Protein AF-A0AAV5BES9-F1 (afdb_monomer_lite)

Secondary structure (DSSP, 8-state):
---------------HHHHHHHHHHHHTT---HHHHHHHHHTT-HHHHHHHHHHHHHHHHHHHHHHHHHHHHHHHHHHHHHHHHHHHHHHHHHHHHHHHHHHHHHHHHHHHHHHHHHHHHHHHHHHHHHHHHHHHHHHHHHHHHHHHHHHHHTT-HHHHHHHHHHIIIIITTT---HHHHHHHHHHHHHHHHHHHHHHHHHHHHHHHHHHHHHHHHHHHHHHHHHHHHHHHHHHHHH--S------------GGGGGGS-GGG------HHHHHHHHHHHHHT-HHHHHHHHHT-HHHHHHHHHHTSGGG-SS-TTS--HHHHHHHHHT--

Structure (mmCIF, N/CA/C/O backbone):
data_AF-A0AAV5BES9-F1
#
_entry.id   AF-A0AAV5BES9-F1
#
loop_
_atom_site.group_PDB
_atom_site.id
_atom_site.type_symbol
_atom_site.label_atom_id
_atom_site.label_alt_id
_atom_site.label_comp_id
_atom_site.label_asym_id
_atom_site.label_entity_id
_atom_site.label_seq_id
_atom_site.pdbx_PDB_ins_code
_atom_site.Cartn_x
_atom_site.Cartn_y
_atom_site.Cartn_z
_atom_site.occupancy
_atom_site.B_iso_or_equiv
_atom_site.auth_seq_id
_atom_site.auth_comp_id
_atom_site.auth_asym_id
_atom_site.auth_atom_id
_atom_site.pdbx_PDB_model_num
ATOM 1 N N . MET A 1 1 ? -78.132 -19.253 97.454 1.00 38.19 1 MET A N 1
ATOM 2 C CA . MET A 1 1 ? -77.473 -20.048 98.509 1.00 38.19 1 MET A CA 1
ATOM 3 C C . MET A 1 1 ? -76.341 -19.224 99.082 1.00 38.19 1 MET A C 1
ATOM 5 O O . MET A 1 1 ? -75.451 -18.802 98.359 1.00 38.19 1 MET A O 1
ATOM 9 N N . THR A 1 2 ? -76.482 -18.907 100.359 1.00 35.84 2 THR A N 1
ATOM 10 C CA . THR A 1 2 ? -75.552 -18.180 101.219 1.00 35.84 2 THR A CA 1
ATOM 11 C C . THR A 1 2 ? -74.273 -18.981 101.454 1.00 35.84 2 THR A C 1
ATOM 13 O O . THR A 1 2 ? -74.357 -20.152 101.812 1.00 35.84 2 THR A O 1
ATOM 16 N N . ALA A 1 3 ? -73.110 -18.339 101.352 1.00 35.22 3 ALA A N 1
ATOM 17 C CA . ALA A 1 3 ? -71.888 -18.811 101.996 1.00 35.22 3 ALA A CA 1
ATOM 18 C C . ALA A 1 3 ? -71.147 -17.609 102.589 1.00 35.22 3 ALA A C 1
ATOM 20 O O . ALA A 1 3 ? -70.748 -16.675 101.896 1.00 35.22 3 ALA A O 1
ATOM 21 N N . GLN A 1 4 ? -71.063 -17.628 103.912 1.00 33.62 4 GLN A N 1
ATOM 22 C CA . GLN A 1 4 ? -70.515 -16.602 104.779 1.00 33.62 4 GLN A CA 1
ATOM 23 C C . GLN A 1 4 ? -69.013 -16.839 105.023 1.00 33.62 4 GLN A C 1
ATOM 25 O O . GLN A 1 4 ? -68.573 -17.970 105.202 1.00 33.62 4 GLN A O 1
ATOM 30 N N . THR A 1 5 ? -68.292 -15.721 105.168 1.00 31.36 5 THR A N 1
ATOM 31 C CA . THR A 1 5 ? -67.117 -15.487 106.038 1.00 31.36 5 THR A CA 1
ATOM 32 C C . THR A 1 5 ? -65.810 -16.254 105.813 1.00 31.36 5 THR A C 1
ATOM 34 O O . THR A 1 5 ? -65.692 -17.421 106.159 1.00 31.36 5 THR A O 1
ATOM 37 N N . LYS A 1 6 ? -64.738 -15.485 105.547 1.00 30.25 6 LYS A N 1
ATOM 38 C CA . LYS A 1 6 ? -63.691 -15.231 106.562 1.00 30.25 6 LYS A CA 1
ATOM 39 C C . LYS A 1 6 ? -62.924 -13.934 106.252 1.00 30.25 6 LYS A C 1
ATOM 41 O O . LYS A 1 6 ? -61.988 -13.930 105.460 1.00 30.25 6 LYS A O 1
ATOM 46 N N . LYS A 1 7 ? -63.306 -12.824 106.902 1.00 37.28 7 LYS A N 1
ATOM 47 C CA . LYS A 1 7 ? -62.453 -11.628 107.024 1.00 37.28 7 LYS A CA 1
ATOM 48 C C . LYS A 1 7 ? -61.219 -12.037 107.828 1.00 37.28 7 LYS A C 1
ATOM 50 O O . LYS A 1 7 ? -61.310 -12.250 109.034 1.00 37.28 7 LYS A O 1
ATOM 55 N N . ARG A 1 8 ? -60.080 -12.177 107.152 1.00 30.31 8 ARG A N 1
ATOM 56 C CA . ARG A 1 8 ? -58.766 -12.257 107.787 1.00 30.31 8 ARG A CA 1
ATOM 57 C C . ARG A 1 8 ? -58.190 -10.847 107.729 1.00 30.31 8 ARG A C 1
ATOM 59 O O . ARG A 1 8 ? -57.788 -10.386 106.670 1.00 30.31 8 ARG A O 1
ATOM 66 N N . GLY A 1 9 ? -58.243 -10.140 108.856 1.00 36.72 9 GLY A N 1
ATOM 67 C CA . GLY A 1 9 ? -57.408 -8.963 109.048 1.00 36.72 9 GLY A CA 1
ATOM 68 C C . GLY A 1 9 ? -55.958 -9.421 108.974 1.00 36.72 9 GLY A C 1
ATOM 69 O O . GLY A 1 9 ? -55.560 -10.350 109.680 1.00 36.72 9 GLY A O 1
ATOM 70 N N . THR A 1 10 ? -55.187 -8.860 108.053 1.00 27.17 10 THR A N 1
ATOM 71 C CA . THR A 1 10 ? -53.750 -9.105 107.978 1.00 27.17 10 THR A CA 1
ATOM 72 C C . THR A 1 10 ? -53.099 -7.830 107.473 1.00 27.17 10 THR A C 1
ATOM 74 O O . THR A 1 10 ? -53.073 -7.571 106.281 1.00 27.17 10 THR A O 1
ATOM 77 N N . VAL A 1 11 ? -52.683 -7.031 108.457 1.00 31.62 11 VAL A N 1
ATOM 78 C CA . VAL A 1 11 ? -51.515 -6.147 108.460 1.00 31.62 11 VAL A CA 1
ATOM 79 C C . VAL A 1 11 ? -51.346 -5.292 107.200 1.00 31.62 11 VAL A C 1
ATOM 81 O O . VAL A 1 11 ? -50.806 -5.743 106.193 1.00 31.62 11 VAL A O 1
ATOM 84 N N . GLU A 1 12 ? -51.729 -4.018 107.313 1.00 30.83 12 GLU A N 1
ATOM 85 C CA . GLU A 1 12 ? -51.093 -2.931 106.564 1.00 30.83 12 GLU A CA 1
ATOM 86 C C . GLU A 1 12 ? -49.576 -3.011 106.789 1.00 30.83 12 GLU A C 1
ATOM 88 O O . GLU A 1 12 ? -49.034 -2.481 107.756 1.00 30.83 12 GLU A O 1
ATOM 93 N N . ASN A 1 13 ? -48.877 -3.725 105.911 1.00 34.31 13 ASN A N 1
ATOM 94 C CA . ASN A 1 13 ? -47.443 -3.576 105.760 1.00 34.31 13 ASN A CA 1
ATOM 95 C C . ASN A 1 13 ? -47.235 -2.397 104.813 1.00 34.31 13 ASN A C 1
ATOM 97 O O . ASN A 1 13 ? -47.573 -2.477 103.632 1.00 34.31 13 ASN A O 1
ATOM 101 N N . GLY A 1 14 ? -46.696 -1.299 105.346 1.00 39.22 14 GLY A N 1
ATOM 102 C CA . GLY A 1 14 ? -46.268 -0.112 104.604 1.00 39.22 14 GLY A CA 1
ATOM 103 C C . GLY A 1 14 ? -45.096 -0.401 103.658 1.00 39.22 14 GLY A C 1
ATOM 104 O O . GLY A 1 14 ? -43.995 0.096 103.864 1.00 39.22 14 GLY A O 1
ATOM 105 N N . ASP A 1 15 ? -45.331 -1.233 102.642 1.00 47.19 15 ASP A N 1
ATOM 106 C CA . ASP A 1 15 ? -44.366 -1.655 101.615 1.00 47.19 15 ASP A CA 1
ATOM 107 C C . ASP A 1 15 ? -44.605 -0.948 100.264 1.00 47.19 15 ASP A C 1
ATOM 109 O O . ASP A 1 15 ? -43.779 -0.991 99.358 1.00 47.19 15 ASP A O 1
ATOM 113 N N . GLY A 1 16 ? -45.714 -0.207 100.135 1.00 52.12 16 GLY A N 1
ATOM 114 C CA . GLY A 1 16 ? -46.038 0.555 98.922 1.00 52.12 16 GLY A CA 1
ATOM 115 C C . GLY A 1 16 ? -45.108 1.747 98.652 1.00 52.12 16 GLY A C 1
ATOM 116 O O . GLY A 1 16 ? -44.999 2.187 97.512 1.00 52.12 16 GLY A O 1
ATOM 117 N N . GLY A 1 17 ? -44.407 2.262 99.668 1.00 60.78 17 GLY A N 1
ATOM 118 C CA . GLY A 1 17 ? -43.588 3.475 99.541 1.00 60.78 17 GLY A CA 1
ATOM 119 C C . GLY A 1 17 ? -42.297 3.286 98.735 1.00 60.78 17 GLY A C 1
ATOM 120 O O . GLY A 1 17 ? -41.953 4.139 97.919 1.00 60.78 17 GLY A O 1
ATOM 121 N N . ILE A 1 18 ? -41.600 2.157 98.918 1.00 64.69 18 ILE A N 1
ATOM 122 C CA . ILE A 1 18 ? -40.317 1.893 98.239 1.00 64.69 18 ILE A CA 1
ATOM 123 C C . ILE A 1 18 ? -40.551 1.622 96.750 1.00 64.69 18 ILE A C 1
ATOM 125 O O . ILE A 1 18 ? -39.811 2.134 95.914 1.00 64.69 18 ILE A O 1
ATOM 129 N N . GLY A 1 19 ? -41.605 0.876 96.404 1.00 67.12 19 GLY A N 1
ATOM 130 C CA . GLY A 1 19 ? -41.906 0.564 95.007 1.00 67.12 19 GLY A CA 1
ATOM 131 C C . GLY A 1 19 ? -42.403 1.755 94.190 1.00 67.12 19 GLY A C 1
ATOM 132 O O . GLY A 1 19 ? -42.043 1.880 93.021 1.00 67.12 19 GLY A O 1
ATOM 133 N N . VAL A 1 20 ? -43.171 2.664 94.803 1.00 72.81 20 VAL A N 1
ATOM 134 C CA . VAL A 1 20 ? -43.629 3.902 94.147 1.00 72.81 20 VAL A CA 1
ATOM 135 C C . VAL A 1 20 ? -42.469 4.879 93.940 1.00 72.81 20 VAL A C 1
ATOM 137 O O . VAL A 1 20 ? -42.336 5.422 92.846 1.00 72.81 20 VAL A O 1
ATOM 140 N N . SER A 1 21 ? -41.597 5.040 94.942 1.00 74.25 21 SER A N 1
ATOM 141 C CA . SER A 1 21 ? -40.387 5.867 94.833 1.00 74.25 21 SER A CA 1
ATOM 142 C C . SER A 1 21 ? -39.414 5.312 93.784 1.00 74.25 21 SER A C 1
ATOM 144 O O . SER A 1 21 ? -38.957 6.024 92.900 1.00 74.25 21 SER A O 1
ATOM 146 N N . LEU A 1 22 ? -39.166 4.000 93.777 1.00 79.38 22 LEU A N 1
ATOM 147 C CA . LEU A 1 22 ? -38.309 3.381 92.766 1.00 79.38 22 LEU A CA 1
ATOM 148 C C . LEU A 1 22 ? -38.875 3.540 91.343 1.00 79.38 22 LEU A C 1
ATOM 150 O O . LEU A 1 22 ? -38.128 3.828 90.413 1.00 79.38 22 LEU A O 1
ATOM 154 N N . ALA A 1 23 ? -40.189 3.377 91.163 1.00 77.44 23 ALA A N 1
ATOM 155 C CA . ALA A 1 23 ? -40.825 3.539 89.859 1.00 77.44 23 ALA A CA 1
ATOM 156 C C . ALA A 1 23 ? -40.737 4.982 89.329 1.00 77.44 23 ALA A C 1
ATOM 158 O O . ALA A 1 23 ? -40.584 5.154 88.121 1.00 77.44 23 ALA A O 1
ATOM 159 N N . SER A 1 24 ? -40.799 6.004 90.195 1.00 80.81 24 SER A N 1
ATOM 160 C CA . SER A 1 24 ? -40.633 7.403 89.775 1.00 80.81 24 SER A CA 1
ATOM 161 C C . SER A 1 24 ? -39.186 7.733 89.408 1.00 80.81 24 SER A C 1
ATOM 163 O O . SER A 1 24 ? -38.961 8.358 88.378 1.00 80.81 24 SER A O 1
ATOM 165 N N . PHE A 1 25 ? -38.206 7.248 90.179 1.00 81.38 25 PHE A N 1
ATOM 166 C CA . PHE A 1 25 ? -36.784 7.434 89.859 1.00 81.38 25 PHE A CA 1
ATOM 167 C C . PHE A 1 25 ? -36.418 6.762 88.528 1.00 81.38 25 PHE A C 1
ATOM 169 O O . PHE A 1 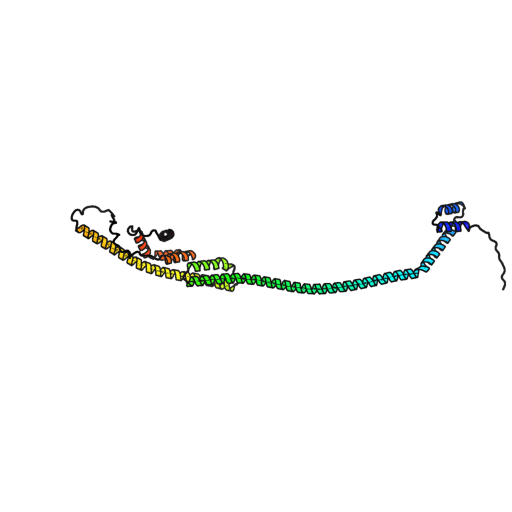25 ? -35.756 7.365 87.687 1.00 81.38 25 PHE A O 1
ATOM 176 N N . VAL A 1 26 ? -36.918 5.543 88.287 1.00 80.94 26 VAL A N 1
ATOM 177 C CA . VAL A 1 26 ? -36.710 4.835 87.013 1.00 80.94 26 VAL A CA 1
ATOM 178 C C . VAL A 1 26 ? -37.423 5.537 85.851 1.00 80.94 26 VAL A C 1
ATOM 180 O O . VAL A 1 26 ? -36.872 5.603 84.757 1.00 80.94 26 VAL A O 1
ATOM 183 N N . ALA A 1 27 ? -38.624 6.087 86.059 1.00 79.75 27 ALA A N 1
ATOM 184 C CA . ALA A 1 27 ? -39.337 6.832 85.017 1.00 79.75 27 ALA A CA 1
ATOM 185 C C . ALA A 1 27 ? -38.636 8.150 84.636 1.00 79.75 27 ALA A C 1
ATOM 187 O O . ALA A 1 27 ? -38.685 8.546 83.473 1.00 79.75 27 ALA A O 1
ATOM 188 N N . ASN A 1 28 ? -37.957 8.791 85.590 1.00 83.44 28 ASN A N 1
ATOM 189 C CA . ASN A 1 28 ? -37.257 10.061 85.399 1.00 83.44 28 ASN A CA 1
ATOM 190 C C . ASN A 1 28 ? -35.770 9.908 85.009 1.00 83.44 28 ASN A C 1
ATOM 192 O O . ASN A 1 28 ? -35.085 10.917 84.858 1.00 83.44 28 ASN A O 1
ATOM 196 N N . ASN A 1 29 ? -35.263 8.677 84.830 1.00 80.38 29 ASN A N 1
ATOM 197 C CA . ASN A 1 29 ? -33.831 8.374 84.639 1.00 80.38 29 ASN A CA 1
ATOM 198 C C . ASN A 1 29 ? -32.921 8.918 85.765 1.00 80.38 29 ASN A C 1
ATOM 200 O O . ASN A 1 29 ? -31.803 9.369 85.516 1.00 80.38 29 ASN A O 1
ATOM 204 N N . GLU A 1 30 ? -33.393 8.884 87.010 1.00 84.69 30 GLU A N 1
ATOM 205 C CA . GLU A 1 30 ? -32.642 9.317 88.194 1.00 84.69 30 GLU A CA 1
ATOM 206 C C . GLU A 1 30 ? -31.808 8.167 88.797 1.00 84.69 30 GLU A C 1
ATOM 208 O O . GLU A 1 30 ? -32.094 6.986 88.585 1.00 84.69 30 GLU A O 1
ATOM 213 N N . ASP A 1 31 ? -30.764 8.502 89.568 1.00 82.50 31 ASP A N 1
ATOM 214 C CA . ASP A 1 31 ? -29.890 7.502 90.196 1.00 82.50 31 ASP A CA 1
ATOM 215 C C . ASP A 1 31 ? -30.653 6.666 91.235 1.00 82.50 31 ASP A C 1
ATOM 217 O O . ASP A 1 31 ? -31.145 7.169 92.246 1.00 82.50 31 ASP A O 1
ATOM 221 N N . VAL A 1 32 ? -30.717 5.357 90.996 1.00 82.38 32 VAL A N 1
ATOM 222 C CA . VAL A 1 32 ? -31.369 4.378 91.876 1.00 82.38 32 VAL A CA 1
ATOM 223 C C . VAL A 1 32 ? -30.483 3.948 93.052 1.00 82.38 32 VAL A C 1
ATOM 225 O O . VAL A 1 32 ? -30.972 3.318 93.993 1.00 82.38 32 VAL A O 1
ATOM 228 N N . GLY A 1 33 ? -29.191 4.301 93.044 1.00 81.81 33 GLY A N 1
ATOM 229 C CA . GLY A 1 33 ? -28.205 3.948 94.070 1.00 81.81 33 GLY A CA 1
ATOM 230 C C . GLY A 1 33 ? -28.616 4.260 95.522 1.00 81.81 33 GLY A C 1
ATOM 231 O O . GLY A 1 33 ? -28.439 3.393 96.385 1.00 81.81 33 GLY A O 1
ATOM 232 N N . PRO A 1 34 ? -29.207 5.432 95.829 1.00 82.81 34 PRO A N 1
ATOM 233 C CA . PRO A 1 34 ? -29.689 5.766 97.172 1.00 82.81 34 PRO A CA 1
ATOM 234 C C . PRO A 1 34 ? -30.828 4.858 97.659 1.00 82.81 34 PRO A C 1
ATOM 236 O O . PRO A 1 34 ? -30.850 4.463 98.824 1.00 82.81 34 PRO A O 1
ATOM 239 N N . ILE A 1 35 ? -31.744 4.475 96.765 1.00 80.81 35 ILE A N 1
ATOM 240 C CA . ILE A 1 35 ? -32.889 3.602 97.077 1.00 80.81 35 ILE A CA 1
ATOM 241 C C . ILE A 1 35 ? -32.411 2.170 97.319 1.00 80.81 35 ILE A C 1
ATOM 243 O O . ILE A 1 35 ? -32.870 1.504 98.250 1.00 80.81 35 ILE A O 1
ATOM 247 N N . VAL A 1 36 ? -31.445 1.716 96.516 1.00 82.19 36 VAL A N 1
ATOM 248 C CA . VAL A 1 36 ? -30.793 0.416 96.691 1.00 82.19 36 VAL A CA 1
ATOM 249 C C . VAL A 1 36 ? -30.098 0.365 98.052 1.00 82.19 36 VAL A C 1
ATOM 251 O O . VAL A 1 36 ? -30.369 -0.541 98.838 1.00 82.19 36 VAL A O 1
ATOM 254 N N . ARG A 1 37 ? -29.272 1.367 98.382 1.00 83.00 37 ARG A N 1
ATOM 255 C CA . ARG A 1 37 ? -28.563 1.440 99.670 1.00 83.00 37 ARG A CA 1
ATOM 256 C C . ARG A 1 37 ? -29.532 1.431 100.859 1.00 83.00 37 ARG A C 1
ATOM 258 O O . ARG A 1 37 ? -29.373 0.609 101.757 1.00 83.00 37 ARG A O 1
ATOM 265 N N . HIS A 1 38 ? -30.590 2.241 100.804 1.00 81.06 38 HIS A N 1
ATOM 266 C CA . HIS A 1 38 ? -31.624 2.299 101.840 1.00 81.06 38 HIS A CA 1
ATOM 267 C C . HIS A 1 38 ? -32.363 0.959 102.031 1.00 81.06 38 HIS A C 1
ATOM 269 O O . HIS A 1 38 ? -32.673 0.570 103.158 1.00 81.06 38 HIS A O 1
ATOM 275 N N . ALA A 1 39 ? -32.638 0.215 100.955 1.00 80.62 39 ALA A N 1
ATOM 276 C CA . ALA A 1 39 ? -33.309 -1.084 101.039 1.00 80.62 39 ALA A CA 1
ATOM 277 C C . ALA A 1 39 ? -32.432 -2.184 101.670 1.00 80.62 39 ALA A C 1
ATOM 279 O O . ALA A 1 39 ? -32.952 -3.034 102.401 1.00 80.62 39 ALA A O 1
ATOM 280 N N . PHE A 1 40 ? -31.117 -2.151 101.421 1.00 80.88 40 PHE A N 1
ATOM 281 C CA . PHE A 1 40 ? -30.146 -3.047 102.060 1.00 80.88 40 PHE A CA 1
ATOM 282 C C . PHE A 1 40 ? -29.922 -2.691 103.537 1.00 80.88 40 PHE A C 1
ATOM 284 O O . PHE A 1 40 ? -29.927 -3.590 104.376 1.00 80.88 40 PHE A O 1
ATOM 291 N N . GLU A 1 41 ? -29.812 -1.401 103.876 1.00 82.50 41 GLU A N 1
ATOM 292 C CA . GLU A 1 41 ? -29.703 -0.920 105.266 1.00 82.50 41 GLU A CA 1
ATOM 293 C C . GLU A 1 41 ? -30.961 -1.235 106.093 1.00 82.50 41 GLU A C 1
ATOM 295 O O . GLU A 1 41 ? -30.871 -1.574 107.270 1.00 82.50 41 GLU A O 1
ATOM 300 N N . SER A 1 42 ? -32.138 -1.206 105.460 1.00 77.81 42 SER A N 1
ATOM 301 C CA . SER A 1 42 ? -33.426 -1.534 106.090 1.00 77.81 42 SER A CA 1
ATOM 302 C C . SER A 1 42 ? -33.704 -3.043 106.208 1.00 77.81 42 SER A C 1
ATOM 304 O O . SER A 1 42 ? -34.785 -3.428 106.658 1.00 77.81 42 SER A O 1
ATOM 306 N N . GLY A 1 43 ? -32.781 -3.910 105.770 1.00 73.81 43 GLY A N 1
ATOM 307 C CA . GLY A 1 43 ? -32.925 -5.369 105.845 1.00 73.81 43 GLY A CA 1
ATOM 308 C C . GLY A 1 43 ? -34.030 -5.962 104.959 1.00 73.81 43 GLY A C 1
ATOM 309 O O . GLY A 1 43 ? -34.477 -7.080 105.214 1.00 73.81 43 GLY A O 1
ATOM 310 N N . LYS A 1 44 ? -34.487 -5.241 103.921 1.00 76.50 44 LYS A N 1
ATOM 311 C CA . LYS A 1 44 ? -35.575 -5.666 103.013 1.00 76.50 44 LYS A CA 1
ATOM 312 C C . LYS A 1 44 ? -35.135 -5.745 101.534 1.00 76.50 44 LYS A C 1
ATOM 314 O O . LYS A 1 44 ? -35.791 -5.155 100.672 1.00 76.50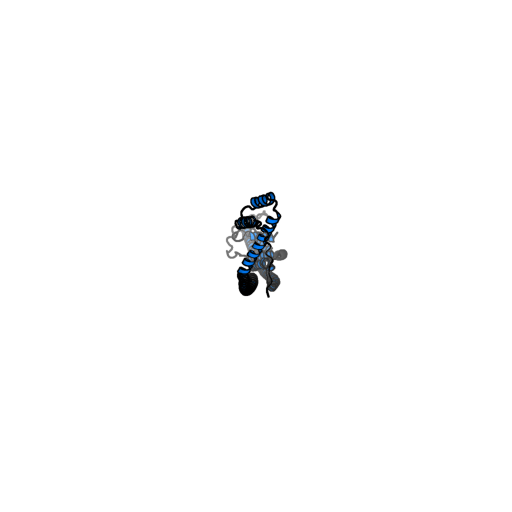 44 LYS A O 1
ATOM 319 N N . PRO A 1 45 ? -34.066 -6.490 101.190 1.00 78.06 45 PRO A N 1
ATOM 320 C CA . PRO A 1 45 ? -33.600 -6.604 99.804 1.00 78.06 45 PRO A CA 1
ATOM 321 C C . PRO A 1 45 ? -34.599 -7.346 98.898 1.00 78.06 45 PRO A C 1
ATOM 323 O O . PRO A 1 45 ? -34.737 -7.018 97.721 1.00 78.06 45 PRO A O 1
ATOM 326 N N . GLU A 1 46 ? -35.356 -8.298 99.447 1.00 81.00 46 GLU A N 1
ATOM 327 C CA . GLU A 1 46 ? -36.346 -9.072 98.686 1.00 81.00 46 GLU A CA 1
ATOM 328 C C . GLU A 1 46 ? -37.535 -8.221 98.212 1.00 81.00 46 GLU A C 1
ATOM 330 O O . GLU A 1 46 ? -38.050 -8.426 97.112 1.00 81.00 46 GLU A O 1
ATOM 335 N N . ALA A 1 47 ? -37.938 -7.216 98.998 1.00 80.62 47 ALA A N 1
ATOM 336 C CA . ALA A 1 47 ? -38.994 -6.277 98.613 1.00 80.62 47 ALA A CA 1
ATOM 337 C C . ALA A 1 47 ? -38.545 -5.378 97.447 1.00 80.62 47 ALA A C 1
ATOM 339 O O . ALA A 1 47 ? -39.295 -5.173 96.490 1.00 80.62 47 ALA A O 1
ATOM 340 N N . LEU A 1 48 ? -37.285 -4.922 97.469 1.00 82.25 48 LEU A N 1
ATOM 341 C CA . LEU A 1 48 ? -36.679 -4.170 96.368 1.00 82.25 48 LEU A CA 1
ATOM 342 C C . LEU A 1 48 ? -36.606 -5.009 95.084 1.00 82.25 48 LEU A C 1
ATOM 344 O O . LEU A 1 48 ? -37.017 -4.542 94.022 1.00 82.25 48 LEU A O 1
ATOM 348 N N . LEU A 1 49 ? -36.127 -6.254 95.174 1.00 84.38 49 LEU A N 1
ATOM 349 C CA . LEU A 1 49 ? -36.058 -7.169 94.029 1.00 84.38 49 LEU A CA 1
ATOM 350 C C . LEU A 1 49 ? -37.443 -7.467 93.449 1.00 84.38 49 LEU A C 1
ATOM 352 O O . LEU A 1 49 ? -37.609 -7.477 92.230 1.00 84.38 49 LEU A O 1
ATOM 356 N N . SER A 1 50 ? -38.445 -7.681 94.304 1.00 85.12 50 SER A N 1
ATOM 357 C CA . SER A 1 50 ? -39.838 -7.852 93.883 1.00 85.12 50 SER A CA 1
ATOM 358 C C . SER A 1 50 ? -40.353 -6.616 93.137 1.00 85.12 50 SER A C 1
ATOM 360 O O . SER A 1 50 ? -40.917 -6.735 92.048 1.00 85.12 50 SER A O 1
ATOM 362 N N . SER A 1 51 ? -40.076 -5.416 93.656 1.00 84.00 51 SER A N 1
ATOM 363 C CA . SER A 1 51 ? -40.470 -4.166 93.006 1.00 84.00 51 SER A CA 1
ATOM 364 C C . SER A 1 51 ? -39.759 -3.935 91.670 1.00 84.00 51 SER A C 1
ATOM 366 O O . SER A 1 51 ? -40.408 -3.532 90.708 1.00 84.00 51 SER A O 1
ATOM 368 N N . LEU A 1 52 ? -38.457 -4.225 91.567 1.00 86.38 52 LEU A N 1
ATOM 369 C CA . LEU A 1 52 ? -37.709 -4.148 90.306 1.00 86.38 52 LEU A CA 1
ATOM 370 C C . LEU A 1 52 ? -38.264 -5.125 89.266 1.00 86.38 52 LEU A C 1
ATOM 372 O O . LEU A 1 52 ? -38.500 -4.731 88.128 1.00 86.38 52 LEU A O 1
ATOM 376 N N . ARG A 1 53 ? -38.553 -6.375 89.654 1.00 88.31 53 ARG A N 1
ATOM 377 C CA . ARG A 1 53 ? -39.195 -7.354 88.758 1.00 88.31 53 ARG A CA 1
ATOM 378 C C . ARG A 1 53 ? -40.567 -6.876 88.282 1.00 88.31 53 ARG A C 1
ATOM 380 O O . ARG A 1 53 ? -40.910 -7.093 87.125 1.00 88.31 53 ARG A O 1
ATOM 387 N N . ASN A 1 54 ? -41.342 -6.218 89.143 1.00 87.81 54 ASN A N 1
ATOM 388 C CA . ASN A 1 54 ? -42.639 -5.655 88.763 1.00 87.81 54 ASN A CA 1
ATOM 389 C C . ASN A 1 54 ? -42.497 -4.472 87.794 1.00 87.81 54 ASN A C 1
ATOM 391 O O . ASN A 1 54 ? -43.294 -4.355 86.868 1.00 87.81 54 ASN A O 1
ATOM 395 N N . ILE A 1 55 ? -41.476 -3.626 87.965 1.00 88.25 55 ILE A N 1
ATOM 396 C CA . ILE A 1 55 ? -41.168 -2.532 87.031 1.00 88.25 55 ILE A CA 1
ATOM 397 C C . ILE A 1 55 ? -40.727 -3.087 85.673 1.00 88.25 55 ILE A C 1
ATOM 399 O O . ILE A 1 55 ? -41.234 -2.625 84.656 1.00 88.25 55 ILE A O 1
ATOM 403 N N . VAL A 1 56 ? -39.850 -4.098 85.651 1.00 90.44 56 VAL A N 1
ATOM 404 C CA . VAL A 1 56 ? -39.423 -4.777 84.415 1.00 90.44 56 VAL A CA 1
ATOM 405 C C . VAL A 1 56 ? -40.633 -5.346 83.680 1.00 90.44 56 VAL A C 1
ATOM 407 O O . VAL A 1 56 ? -40.857 -4.978 82.535 1.00 90.44 56 VAL A O 1
ATOM 410 N N . LYS A 1 57 ? -41.486 -6.122 84.360 1.00 91.44 57 LYS A N 1
ATOM 411 C CA . LYS A 1 57 ? -42.721 -6.658 83.763 1.00 91.44 57 LYS A CA 1
ATOM 412 C C . LYS A 1 57 ? -43.647 -5.561 83.237 1.00 91.44 57 LYS A C 1
ATOM 414 O O . LYS A 1 57 ? -44.234 -5.704 82.173 1.00 91.44 57 LYS A O 1
ATOM 419 N N . LYS A 1 58 ? -43.792 -4.452 83.971 1.00 89.00 58 LYS A N 1
ATOM 420 C CA . LYS A 1 58 ? -44.615 -3.317 83.532 1.00 89.00 58 LYS A CA 1
ATOM 421 C C . LYS A 1 58 ? -44.039 -2.659 82.275 1.00 89.00 58 LYS A C 1
ATOM 423 O O . LYS A 1 58 ? -44.804 -2.307 81.385 1.00 89.00 58 LYS A O 1
ATOM 428 N N . LYS A 1 59 ? -42.715 -2.507 82.198 1.00 90.06 59 LYS A N 1
ATOM 429 C CA . LYS A 1 59 ? -42.023 -1.952 81.029 1.00 90.06 59 LYS A CA 1
ATOM 430 C C . LYS A 1 59 ? -42.053 -2.901 79.832 1.00 90.06 59 LYS A C 1
ATOM 432 O O . LYS A 1 59 ? -42.231 -2.426 78.722 1.00 90.06 59 LYS A O 1
ATOM 437 N N . GLU A 1 60 ? -41.964 -4.211 80.044 1.00 92.25 60 GLU A N 1
ATOM 438 C CA . GLU A 1 60 ? -42.159 -5.218 78.989 1.00 92.25 60 GLU A CA 1
ATOM 439 C C . GLU A 1 60 ? -43.557 -5.107 78.368 1.00 92.25 60 GLU A C 1
ATOM 441 O O . GLU A 1 60 ? -43.675 -5.050 77.149 1.00 92.25 60 GLU A O 1
ATOM 446 N N . VAL A 1 61 ? -44.601 -4.973 79.195 1.00 92.56 61 VAL A N 1
ATOM 447 C CA . VAL A 1 61 ? -45.980 -4.767 78.716 1.00 92.56 61 VAL A CA 1
ATOM 448 C C . VAL A 1 61 ? -46.142 -3.421 78.000 1.00 92.56 61 VAL A C 1
ATOM 450 O O . VAL A 1 61 ? -46.840 -3.343 76.998 1.00 92.56 61 VAL A O 1
ATOM 453 N N . GLU A 1 62 ? -45.498 -2.354 78.482 1.00 90.19 62 GLU A N 1
ATOM 454 C CA . GLU A 1 62 ? -45.517 -1.041 77.818 1.00 90.19 62 GLU A CA 1
ATOM 455 C C . GLU A 1 62 ? -44.841 -1.095 76.438 1.00 90.19 62 GLU A C 1
ATOM 457 O O . GLU A 1 62 ? -45.360 -0.536 75.476 1.00 90.19 62 GLU A O 1
ATOM 462 N N . ILE A 1 63 ? -43.721 -1.815 76.323 1.00 88.69 63 ILE A N 1
ATOM 463 C CA . ILE A 1 63 ? -43.038 -2.057 75.047 1.00 88.69 63 ILE A CA 1
ATOM 464 C C . ILE A 1 63 ? -43.933 -2.873 74.111 1.00 88.69 63 ILE A C 1
ATOM 466 O O . ILE A 1 63 ? -44.090 -2.503 72.950 1.00 88.69 63 ILE A O 1
ATOM 470 N N . GLU A 1 64 ? -44.548 -3.949 74.605 1.00 90.25 64 GLU A N 1
ATOM 471 C CA . GLU A 1 64 ? -45.461 -4.781 73.817 1.00 90.25 64 GLU A CA 1
ATOM 472 C C . GLU A 1 64 ? -46.667 -3.976 73.319 1.00 90.25 64 GLU A C 1
ATOM 474 O O . GLU A 1 64 ? -47.046 -4.097 72.157 1.00 90.25 64 GLU A O 1
ATOM 479 N N . GLU A 1 65 ? -47.224 -3.098 74.154 1.00 91.31 65 GLU A N 1
ATOM 480 C CA . GLU A 1 65 ? -48.335 -2.226 73.784 1.00 91.31 65 GLU A CA 1
ATOM 481 C C . GLU A 1 65 ? -47.934 -1.218 72.701 1.00 91.31 65 GLU A C 1
ATOM 483 O O . GLU A 1 65 ? -48.653 -1.069 71.718 1.00 91.31 65 GLU A O 1
ATOM 488 N N . ILE A 1 66 ? -46.768 -0.575 72.820 1.00 89.88 66 ILE A N 1
ATOM 489 C CA . ILE A 1 66 ? -46.251 0.340 71.788 1.00 89.88 66 ILE A CA 1
ATOM 490 C C . ILE A 1 66 ? -46.025 -0.418 70.474 1.00 89.88 66 ILE A C 1
ATOM 492 O O . ILE A 1 66 ? -46.447 0.038 69.410 1.00 89.88 66 ILE A O 1
ATOM 496 N N . CYS A 1 67 ? -45.416 -1.605 70.531 1.00 86.69 67 CYS A N 1
ATOM 497 C CA . CYS A 1 67 ? -45.241 -2.455 69.356 1.00 86.69 67 CYS A CA 1
ATOM 498 C C . CYS A 1 67 ? -46.589 -2.872 68.748 1.00 86.69 67 CYS A C 1
ATOM 500 O O . CYS A 1 67 ? -46.731 -2.866 67.530 1.00 86.69 67 CYS A O 1
ATOM 502 N N . ARG A 1 68 ? -47.594 -3.181 69.573 1.00 88.69 68 ARG A N 1
ATOM 503 C CA . ARG A 1 68 ? -48.952 -3.537 69.137 1.00 88.69 68 ARG A CA 1
ATOM 504 C C . ARG A 1 68 ? -49.735 -2.351 68.573 1.00 88.69 68 ARG A C 1
ATOM 506 O O . ARG A 1 68 ? -50.611 -2.553 67.744 1.00 88.69 68 ARG A O 1
ATOM 513 N N . ILE A 1 69 ? -49.455 -1.127 68.998 1.00 90.31 69 ILE A N 1
ATOM 514 C CA . ILE A 1 69 ? -50.100 0.060 68.424 1.00 90.31 69 ILE A CA 1
ATOM 515 C C . ILE A 1 69 ? -49.515 0.362 67.036 1.00 90.31 69 ILE A C 1
ATOM 517 O O . ILE A 1 69 ? -50.260 0.720 66.130 1.00 90.31 69 ILE A O 1
ATOM 521 N N . HIS A 1 70 ? -48.206 0.164 66.846 1.00 89.94 70 HIS A N 1
ATOM 522 C CA . HIS A 1 70 ? -47.500 0.589 65.629 1.00 89.94 70 HIS A CA 1
ATOM 523 C C . HIS A 1 70 ? -47.120 -0.540 64.651 1.00 89.94 70 HIS A C 1
ATOM 525 O O . HIS A 1 70 ? -46.486 -0.260 63.632 1.00 89.94 70 HIS A O 1
ATOM 531 N N . TYR A 1 71 ? -47.471 -1.810 64.906 1.00 88.81 71 TYR A N 1
ATOM 532 C CA . TYR A 1 71 ? -47.053 -2.912 64.019 1.00 88.81 71 TYR A CA 1
ATOM 533 C C . TYR A 1 71 ? -47.596 -2.762 62.592 1.00 88.81 71 TYR A C 1
ATOM 535 O O . TYR A 1 71 ? -46.878 -3.066 61.642 1.00 88.81 71 TYR A O 1
ATOM 543 N N . GLU A 1 72 ? -48.826 -2.269 62.424 1.00 89.31 72 GLU A N 1
ATOM 544 C CA . GLU A 1 72 ? -49.427 -2.078 61.098 1.00 89.31 72 GLU A CA 1
ATOM 545 C C . GLU A 1 72 ? -48.687 -1.002 60.301 1.00 89.31 72 GLU A C 1
ATOM 547 O O . GLU A 1 72 ? -48.333 -1.230 59.146 1.00 89.31 72 GLU A O 1
ATOM 552 N N . GLU A 1 73 ? -48.371 0.134 60.928 1.00 89.12 73 GLU A N 1
ATOM 553 C CA . GLU A 1 73 ? -47.607 1.220 60.302 1.00 89.12 73 GLU A CA 1
ATOM 554 C C . GLU A 1 73 ? -46.193 0.767 59.924 1.00 89.12 73 GLU A C 1
ATOM 556 O O . GLU A 1 73 ? -45.704 1.086 58.839 1.00 89.12 73 GLU A O 1
ATOM 561 N N . PHE A 1 74 ? -45.549 -0.030 60.782 1.00 88.12 74 PHE A N 1
ATOM 562 C CA . PHE A 1 74 ? -44.234 -0.598 60.500 1.00 88.12 74 PHE A CA 1
ATOM 563 C C . PHE A 1 74 ? -44.265 -1.559 59.305 1.00 88.12 74 PHE A C 1
ATOM 565 O O . PHE A 1 74 ? -43.423 -1.455 58.412 1.00 88.12 74 PHE A O 1
ATOM 572 N N . ILE A 1 75 ? -45.240 -2.472 59.253 1.00 89.38 75 ILE A N 1
ATOM 573 C CA . ILE A 1 75 ? -45.388 -3.414 58.134 1.00 89.38 75 ILE A CA 1
ATOM 574 C C . ILE A 1 75 ? -45.651 -2.652 56.833 1.00 89.38 75 ILE A C 1
ATOM 576 O O . ILE A 1 75 ? -44.999 -2.930 55.829 1.00 89.38 75 ILE A O 1
ATOM 580 N N . LEU A 1 76 ? -46.543 -1.658 56.858 1.00 90.00 76 LEU A N 1
ATOM 581 C CA . LEU A 1 76 ? -46.850 -0.832 55.690 1.00 90.00 76 LEU A CA 1
ATOM 582 C C . LEU A 1 76 ? -45.625 -0.055 55.197 1.00 90.00 76 LEU A C 1
ATOM 584 O O . LEU A 1 76 ? -45.366 -0.042 53.996 1.00 90.00 76 LEU A O 1
ATOM 588 N N . ALA A 1 77 ? -44.840 0.538 56.099 1.00 89.56 77 ALA A N 1
ATOM 589 C CA . ALA A 1 77 ? -43.621 1.256 55.734 1.00 89.56 77 ALA A CA 1
ATOM 590 C C . ALA A 1 77 ? -42.563 0.326 55.113 1.00 89.56 77 ALA A C 1
ATOM 592 O O . ALA A 1 77 ? -41.923 0.683 54.122 1.00 89.56 77 ALA A O 1
ATOM 593 N N . VAL A 1 78 ? -42.394 -0.881 55.663 1.00 90.25 78 VAL A N 1
ATOM 594 C CA . VAL A 1 78 ? -41.460 -1.884 55.128 1.00 90.25 78 VAL A CA 1
ATOM 595 C C . VAL A 1 78 ? -41.924 -2.404 53.767 1.00 90.25 78 VAL A C 1
ATOM 597 O O . VAL A 1 78 ? -41.106 -2.521 52.853 1.00 90.25 78 VAL A O 1
ATOM 600 N N . ASP A 1 79 ? -43.215 -2.689 53.600 1.00 88.88 79 ASP A N 1
ATOM 601 C CA . ASP A 1 79 ? -43.760 -3.161 52.326 1.00 88.88 79 ASP A CA 1
ATOM 602 C C . ASP A 1 79 ? -43.761 -2.064 51.254 1.00 88.88 79 ASP A C 1
ATOM 604 O O . ASP A 1 79 ? -43.443 -2.357 50.100 1.00 88.88 79 ASP A O 1
ATOM 608 N N . GLU A 1 80 ? -44.047 -0.804 51.600 1.00 87.88 80 GLU A N 1
ATOM 609 C CA . GLU A 1 80 ? -43.948 0.319 50.662 1.00 87.88 80 GLU A CA 1
ATOM 610 C C . GLU A 1 80 ? -42.498 0.544 50.227 1.00 87.88 80 GLU A C 1
ATOM 612 O O . GLU A 1 80 ? -42.237 0.661 49.028 1.00 87.88 80 GLU A O 1
ATOM 617 N N . LEU A 1 81 ? -41.547 0.529 51.168 1.00 92.38 81 LEU A N 1
ATOM 618 C CA . LEU A 1 81 ? -40.127 0.644 50.848 1.00 92.38 81 LEU A CA 1
ATOM 619 C C . LEU A 1 81 ? -39.678 -0.507 49.943 1.00 92.38 81 LEU A C 1
ATOM 621 O O . LEU A 1 81 ? -39.051 -0.270 48.912 1.00 92.38 81 LEU A O 1
ATOM 625 N N . ARG A 1 82 ? -40.043 -1.751 50.280 1.00 89.94 82 ARG A N 1
ATOM 626 C CA . ARG A 1 82 ? -39.698 -2.926 49.470 1.00 89.94 82 ARG A CA 1
ATOM 627 C C . ARG A 1 82 ? -40.301 -2.829 48.074 1.00 89.94 82 ARG A C 1
ATOM 629 O O . ARG A 1 82 ? -39.613 -3.102 47.096 1.00 89.94 82 ARG A O 1
ATOM 636 N N . ARG A 1 83 ? -41.575 -2.447 47.966 1.00 87.88 83 ARG A N 1
ATOM 637 C CA . ARG A 1 83 ? -42.283 -2.370 46.687 1.00 87.88 83 ARG A CA 1
ATOM 638 C C . ARG A 1 83 ? -41.753 -1.240 45.812 1.00 87.88 83 ARG A C 1
ATOM 640 O O . ARG A 1 83 ? -41.518 -1.493 44.638 1.00 87.88 83 ARG A O 1
ATOM 647 N N . ARG A 1 84 ? -41.538 -0.039 46.358 1.00 89.19 84 ARG A N 1
ATOM 648 C CA . ARG A 1 84 ? -40.972 1.091 45.605 1.00 89.19 84 ARG A CA 1
ATOM 649 C C . ARG A 1 84 ? -39.573 0.776 45.108 1.00 89.19 84 ARG A C 1
ATOM 651 O O . ARG A 1 84 ? -39.340 0.854 43.917 1.00 89.19 84 ARG A O 1
ATOM 658 N N . VAL A 1 85 ? -38.686 0.314 45.989 1.00 92.94 85 VAL A N 1
ATOM 659 C CA . VAL A 1 85 ? -37.301 0.011 45.602 1.00 92.94 85 VAL A CA 1
ATOM 660 C C . VAL A 1 85 ? -37.243 -1.081 44.532 1.00 92.94 85 VAL A C 1
ATOM 662 O O . VAL A 1 85 ? -36.437 -0.977 43.615 1.00 92.94 85 VAL A O 1
ATOM 665 N N . LEU A 1 86 ? -38.095 -2.110 44.612 1.00 91.44 86 LEU A N 1
ATOM 666 C CA . LEU A 1 86 ? -38.166 -3.146 43.576 1.00 91.44 86 LEU A CA 1
ATOM 667 C C . LEU A 1 86 ? -38.703 -2.605 42.246 1.00 91.44 86 LEU A C 1
ATOM 669 O O . LEU A 1 86 ? -38.125 -2.902 41.209 1.00 91.44 86 LEU A O 1
ATOM 673 N N . VAL A 1 87 ? -39.775 -1.809 42.273 1.00 92.94 87 VAL A N 1
ATOM 674 C CA . VAL A 1 87 ? -40.358 -1.214 41.059 1.00 92.94 87 VAL A CA 1
ATOM 675 C C . VAL A 1 87 ? -39.375 -0.249 40.402 1.00 92.94 87 VAL A C 1
ATOM 677 O O . VAL A 1 87 ? -39.133 -0.366 39.206 1.00 92.94 87 VAL A O 1
ATOM 680 N N . ASP A 1 88 ? -38.757 0.638 41.180 1.00 92.00 88 ASP A N 1
ATOM 681 C CA . ASP A 1 88 ? -37.769 1.601 40.690 1.00 92.00 88 ASP A CA 1
ATOM 682 C C . ASP A 1 88 ? -36.536 0.874 40.120 1.00 92.00 88 ASP A C 1
ATOM 684 O O . ASP A 1 88 ? -35.984 1.276 39.096 1.00 92.00 88 ASP A O 1
ATOM 688 N N . ALA A 1 89 ? -36.109 -0.229 40.750 1.00 93.94 89 ALA A N 1
ATOM 689 C CA . ALA A 1 89 ? -35.012 -1.055 40.248 1.00 93.94 89 ALA A CA 1
ATOM 690 C C . ALA A 1 89 ? -35.370 -1.775 38.939 1.00 93.94 89 ALA A C 1
ATOM 692 O O . ALA A 1 89 ? -34.534 -1.834 38.035 1.00 93.94 89 ALA A O 1
ATOM 693 N N . ASP A 1 90 ? -36.590 -2.302 38.817 1.00 93.62 90 ASP A N 1
ATOM 694 C CA . ASP A 1 90 ? -37.067 -2.947 37.591 1.00 93.62 90 ASP A CA 1
ATOM 695 C C . ASP A 1 90 ? -37.240 -1.932 36.449 1.00 93.62 90 ASP A C 1
ATOM 697 O O . ASP A 1 90 ? -36.869 -2.222 35.310 1.00 93.62 90 ASP A O 1
ATOM 701 N N . GLU A 1 91 ? -37.732 -0.724 36.734 1.00 95.31 91 GLU A N 1
ATOM 702 C CA . GLU A 1 91 ? -37.851 0.361 35.753 1.00 95.31 91 GLU A CA 1
ATOM 703 C C . GLU A 1 91 ? -36.476 0.846 35.277 1.00 95.31 91 GLU A C 1
ATOM 705 O O . GLU A 1 91 ? -36.238 0.982 34.071 1.00 95.31 91 GLU A O 1
ATOM 710 N N . LEU A 1 92 ? -35.533 1.035 36.206 1.00 95.88 92 LEU A N 1
ATOM 711 C CA . LEU A 1 92 ? -34.156 1.385 35.871 1.00 95.88 92 LEU A CA 1
ATOM 712 C C . LEU A 1 92 ? -33.501 0.294 35.021 1.00 95.88 92 LEU A C 1
ATOM 714 O O . LEU A 1 92 ? -32.830 0.601 34.037 1.00 95.88 92 LEU A O 1
ATOM 718 N N . LYS A 1 93 ? -33.718 -0.977 35.371 1.00 97.06 93 LYS A N 1
ATOM 719 C CA . LYS A 1 93 ? -33.221 -2.112 34.593 1.00 97.06 93 LYS A CA 1
ATOM 720 C C . LYS A 1 93 ? -33.809 -2.122 33.183 1.00 97.06 93 LYS A C 1
ATOM 722 O O . LYS A 1 93 ? -33.055 -2.257 32.229 1.00 97.06 93 LYS A O 1
ATOM 727 N N . GLY A 1 94 ? -35.120 -1.924 33.040 1.00 97.06 94 GLY A N 1
ATOM 728 C CA . GLY A 1 94 ? -35.770 -1.846 31.730 1.00 97.06 94 GLY A CA 1
ATOM 729 C C . GLY A 1 94 ? -35.241 -0.690 30.877 1.00 97.06 94 GLY A C 1
ATOM 730 O O . GLY A 1 94 ? -35.009 -0.859 29.681 1.00 97.06 94 GLY A O 1
ATOM 731 N N . THR A 1 95 ? -34.986 0.463 31.500 1.00 97.19 95 THR A N 1
ATOM 732 C CA . THR A 1 95 ? -34.385 1.624 30.829 1.00 97.19 95 THR A CA 1
ATOM 733 C C . THR A 1 95 ? -32.957 1.319 30.376 1.00 97.19 95 THR A C 1
ATOM 735 O O . THR A 1 95 ? -32.623 1.550 29.217 1.00 97.19 95 THR A O 1
ATOM 738 N N . LEU A 1 96 ? -32.136 0.730 31.251 1.00 97.75 96 LEU A N 1
ATOM 739 C CA . LEU A 1 96 ? -30.761 0.337 30.940 1.00 97.75 96 LEU A CA 1
ATOM 740 C C . LEU A 1 96 ? -30.701 -0.708 29.819 1.00 97.75 96 LEU A C 1
ATOM 742 O O . LEU A 1 96 ? -29.871 -0.596 28.919 1.00 97.75 96 LEU A O 1
ATOM 746 N N . ASP A 1 97 ? -31.589 -1.702 29.849 1.00 97.69 97 ASP A N 1
ATOM 747 C CA . ASP A 1 97 ? -31.690 -2.723 28.806 1.00 97.69 97 ASP A CA 1
ATOM 748 C C . ASP A 1 97 ? -32.088 -2.090 27.460 1.00 97.69 97 ASP A C 1
ATOM 750 O O . ASP A 1 97 ? -31.501 -2.416 26.425 1.00 97.69 97 ASP A O 1
ATOM 754 N N . GLY A 1 98 ? -33.026 -1.134 27.466 1.00 97.50 98 GLY A N 1
ATOM 755 C CA . GLY A 1 98 ? -33.431 -0.378 26.279 1.00 97.50 98 GLY A CA 1
ATOM 756 C C . GLY A 1 98 ? -32.309 0.489 25.699 1.00 97.50 98 GLY A C 1
ATOM 757 O O . GLY A 1 98 ? -32.048 0.442 24.495 1.00 97.50 98 GLY A O 1
ATOM 758 N N . GLU A 1 99 ? -31.598 1.239 26.543 1.00 97.44 99 GLU A N 1
ATOM 759 C CA . GLU A 1 99 ? -30.439 2.033 26.122 1.00 97.44 99 GLU A CA 1
ATOM 760 C C . GLU A 1 99 ? -29.298 1.151 25.605 1.00 97.44 99 GLU A C 1
ATOM 762 O O . GLU A 1 99 ? -28.669 1.482 24.598 1.00 97.44 99 GLU A O 1
ATOM 767 N N . ASN A 1 100 ? -29.055 -0.000 26.237 1.00 97.31 100 ASN A N 1
ATOM 768 C CA . ASN A 1 100 ? -28.054 -0.956 25.779 1.00 97.31 100 ASN A CA 1
ATOM 769 C C . ASN A 1 100 ? -28.409 -1.540 24.401 1.00 97.31 100 ASN A C 1
ATOM 771 O O . ASN A 1 100 ? -27.522 -1.672 23.559 1.00 97.31 100 ASN A O 1
ATOM 775 N N . LEU A 1 101 ? -29.683 -1.849 24.137 1.00 97.50 101 LEU A N 1
ATOM 776 C CA . LEU A 1 101 ? -30.127 -2.292 22.810 1.00 97.50 101 LEU A CA 1
ATOM 777 C C . LEU A 1 101 ? -29.894 -1.211 21.751 1.00 97.50 101 LEU A C 1
ATOM 779 O O . LEU A 1 101 ? -29.275 -1.491 20.725 1.00 97.50 101 LEU A O 1
ATOM 783 N N . LEU A 1 102 ? -30.299 0.033 22.023 1.00 97.31 102 LEU A N 1
ATOM 784 C CA . LEU A 1 102 ? -30.068 1.158 21.110 1.00 97.31 102 LEU A CA 1
ATOM 785 C C . LEU A 1 102 ? -28.573 1.385 20.851 1.00 97.31 102 LEU A C 1
ATOM 787 O O . LEU A 1 102 ? -28.159 1.604 19.711 1.00 97.31 102 LEU A O 1
ATOM 791 N N . LEU A 1 103 ? -27.744 1.296 21.894 1.00 97.19 103 LEU A N 1
ATOM 792 C CA . LEU A 1 103 ? -26.296 1.414 21.766 1.00 97.19 103 LEU A CA 1
ATOM 793 C C . LEU A 1 103 ? -25.721 0.297 20.890 1.00 97.19 103 LEU A C 1
ATOM 795 O O . LEU A 1 103 ? -24.889 0.572 20.027 1.00 97.19 103 LEU A O 1
ATOM 799 N N . GLN A 1 104 ? -26.164 -0.947 21.083 1.00 97.31 104 GLN A N 1
ATOM 800 C CA . GLN A 1 104 ? -25.734 -2.084 20.269 1.00 97.31 104 GLN A CA 1
ATOM 801 C C . GLN A 1 104 ? -26.162 -1.934 18.806 1.00 97.31 104 GLN A C 1
ATOM 803 O O . GLN A 1 104 ? -25.355 -2.191 17.912 1.00 97.31 104 GLN A O 1
ATOM 808 N N . GLU A 1 105 ? -27.381 -1.463 18.542 1.00 97.12 105 GLU A N 1
ATOM 809 C CA . GLU A 1 105 ? -27.866 -1.197 17.185 1.00 97.12 105 GLU A CA 1
ATOM 810 C C . GLU A 1 105 ? -27.010 -0.136 16.484 1.00 97.12 105 GLU A C 1
ATOM 812 O O . GLU A 1 105 ? -26.474 -0.390 15.400 1.00 97.12 105 GLU A O 1
ATOM 817 N N . VAL A 1 106 ? -26.792 1.019 17.121 1.00 97.62 106 VAL A N 1
ATOM 818 C CA . VAL A 1 106 ? -25.964 2.098 16.559 1.00 97.62 106 VAL A CA 1
ATOM 819 C C . VAL A 1 106 ? -24.514 1.646 16.376 1.00 97.62 106 VAL A C 1
ATOM 821 O O . VAL A 1 106 ? -23.918 1.899 15.327 1.00 97.62 106 VAL A O 1
ATOM 824 N N . ALA A 1 107 ? -23.947 0.943 17.359 1.00 97.38 107 ALA A N 1
ATOM 825 C CA . ALA A 1 107 ? -22.589 0.417 17.276 1.00 97.38 107 ALA A CA 1
ATOM 826 C C . ALA A 1 107 ? -22.447 -0.596 16.133 1.00 97.38 107 ALA A C 1
ATOM 828 O O . ALA A 1 107 ? -21.475 -0.531 15.383 1.00 97.38 107 ALA A O 1
ATOM 829 N N . SER A 1 108 ? -23.422 -1.490 15.949 1.00 96.75 108 SER A N 1
ATOM 830 C CA . SER A 1 108 ? -23.407 -2.473 14.860 1.00 96.75 108 SER A CA 1
ATOM 831 C C . SER A 1 108 ? -23.461 -1.806 13.482 1.00 96.75 108 SER A C 1
ATOM 833 O O . SER A 1 108 ? -22.674 -2.148 12.598 1.00 96.75 108 SER A O 1
ATOM 835 N N . ALA A 1 109 ? -24.307 -0.784 13.312 1.00 96.56 109 ALA A N 1
ATOM 836 C CA . ALA A 1 109 ? -24.382 -0.011 12.077 1.00 96.56 109 ALA A CA 1
ATOM 837 C C . ALA A 1 109 ? -23.076 0.753 11.797 1.00 96.56 109 ALA A C 1
ATOM 839 O O . ALA A 1 109 ? -22.623 0.820 10.652 1.00 96.56 109 ALA A O 1
ATOM 840 N N . LEU A 1 110 ? -22.445 1.302 12.841 1.00 97.31 110 LEU A N 1
ATOM 841 C CA . LEU A 1 110 ? -21.165 1.997 12.725 1.00 97.31 110 LEU A CA 1
ATOM 842 C C . LEU A 1 110 ? -20.018 1.041 12.373 1.00 97.31 110 LEU A C 1
ATOM 844 O O . LEU A 1 110 ? -19.176 1.393 11.550 1.00 97.31 110 LEU A O 1
ATOM 848 N N . LEU A 1 111 ? -19.998 -0.164 12.947 1.00 97.44 111 LEU A N 1
ATOM 849 C CA . LEU A 1 111 ? -19.008 -1.192 12.619 1.00 97.44 111 LEU A CA 1
ATOM 850 C C . LEU A 1 111 ? -19.079 -1.587 11.141 1.00 97.44 111 LEU A C 1
ATOM 852 O O . LEU A 1 111 ? -18.051 -1.600 10.474 1.00 97.44 111 LEU A O 1
ATOM 856 N N . LEU A 1 112 ? -20.282 -1.779 10.590 1.00 96.38 112 LEU A N 1
ATOM 857 C CA . LEU A 1 112 ? -20.450 -2.051 9.155 1.00 96.38 112 LEU A CA 1
ATOM 858 C C . LEU A 1 112 ? -19.895 -0.920 8.277 1.00 96.38 112 LEU A C 1
ATOM 860 O O . LEU A 1 112 ? -19.284 -1.169 7.238 1.00 96.38 112 LEU A O 1
ATOM 864 N N . LYS A 1 113 ? -20.085 0.338 8.695 1.00 96.69 113 LYS A N 1
ATOM 865 C CA . LYS A 1 113 ? -19.525 1.501 7.990 1.00 96.69 113 LYS A CA 1
ATOM 866 C C . LYS A 1 113 ? -18.006 1.575 8.100 1.00 96.69 113 LYS A C 1
ATOM 868 O O . LYS A 1 113 ? -17.353 2.008 7.151 1.00 96.69 113 LYS A O 1
ATOM 873 N N . LEU A 1 114 ? -17.443 1.156 9.229 1.00 97.25 114 LEU A N 1
ATOM 874 C CA . LEU A 1 114 ? -16.000 1.061 9.410 1.00 97.25 114 LEU A CA 1
ATOM 875 C C . LEU A 1 114 ? -15.396 -0.020 8.504 1.00 97.25 114 LEU A C 1
ATOM 877 O O . LEU A 1 114 ? -14.378 0.240 7.868 1.00 97.25 114 LEU A O 1
ATOM 881 N N . ASP A 1 115 ? -16.039 -1.180 8.387 1.00 96.75 115 ASP A N 1
ATOM 882 C CA . ASP A 1 115 ? -15.597 -2.247 7.483 1.00 96.75 115 ASP A CA 1
ATOM 883 C C . ASP A 1 115 ? -15.618 -1.780 6.017 1.00 96.75 115 ASP A C 1
ATOM 885 O O . ASP A 1 115 ? -14.632 -1.941 5.297 1.00 96.75 115 ASP A O 1
ATOM 889 N N . GLU A 1 116 ? -16.691 -1.101 5.590 1.00 96.69 116 GLU A N 1
ATOM 890 C CA . GLU A 1 116 ? -16.783 -0.488 4.254 1.00 96.69 116 GLU A CA 1
ATOM 891 C C . GLU A 1 116 ? -15.644 0.522 4.009 1.00 96.69 116 GLU A C 1
ATOM 893 O O . GLU A 1 116 ? -15.031 0.545 2.939 1.00 96.69 116 GLU A O 1
ATOM 898 N N . LEU A 1 117 ? -15.308 1.334 5.016 1.00 96.88 117 LEU A N 1
ATOM 899 C CA . LEU A 1 117 ? -14.206 2.293 4.948 1.00 96.88 117 LEU A CA 1
ATOM 900 C C . LEU A 1 117 ? -12.840 1.597 4.814 1.00 96.88 117 LEU A C 1
ATOM 902 O O . LEU A 1 117 ? -11.993 2.045 4.037 1.00 96.88 117 LEU A O 1
ATOM 906 N N . LEU A 1 118 ? -12.606 0.515 5.558 1.00 96.81 118 LEU A N 1
ATOM 907 C CA . LEU A 1 118 ? -11.358 -0.250 5.493 1.00 96.81 118 LEU A CA 1
ATOM 908 C C . LEU A 1 118 ? -11.170 -0.908 4.122 1.00 96.81 118 LEU A C 1
ATOM 910 O O . LEU A 1 118 ? -10.072 -0.841 3.556 1.00 96.81 118 LEU A O 1
ATOM 914 N N . GLU A 1 119 ? -12.239 -1.457 3.546 1.00 96.50 119 GLU A N 1
ATOM 915 C CA . GLU A 1 119 ? -12.230 -1.971 2.174 1.00 96.50 119 GLU A CA 1
ATOM 916 C C . GLU A 1 119 ? -11.907 -0.862 1.162 1.00 96.50 119 GLU A C 1
ATOM 918 O O . GLU A 1 119 ? -11.039 -1.030 0.300 1.00 96.50 119 GLU A O 1
ATOM 923 N N . LEU A 1 120 ? -12.507 0.325 1.307 1.00 96.44 120 LEU A N 1
ATOM 924 C CA . LEU A 1 120 ? -12.186 1.478 0.460 1.00 96.44 120 LEU A CA 1
ATOM 925 C C . LEU A 1 120 ? -10.719 1.913 0.587 1.00 96.44 120 LEU A C 1
ATOM 927 O O . LEU A 1 120 ? -10.091 2.237 -0.424 1.00 96.44 120 LEU A O 1
ATOM 931 N N . TYR A 1 121 ? -10.136 1.890 1.788 1.00 96.75 121 TYR A N 1
ATOM 932 C CA . TYR A 1 121 ? -8.709 2.170 1.969 1.00 96.75 121 TYR A CA 1
ATOM 933 C C . TYR A 1 121 ? -7.820 1.130 1.280 1.00 96.75 121 TYR A C 1
ATOM 935 O O . TYR A 1 121 ? -6.830 1.506 0.645 1.00 96.75 121 TYR A O 1
ATOM 943 N N . SER A 1 122 ? -8.179 -0.154 1.360 1.00 96.06 122 SER A N 1
ATOM 944 C CA . SER A 1 122 ? -7.488 -1.240 0.655 1.00 96.06 122 SER A CA 1
ATOM 945 C C . SER A 1 122 ? -7.523 -1.030 -0.862 1.00 96.06 122 SER A C 1
ATOM 947 O O . SER A 1 122 ? -6.482 -1.035 -1.528 1.00 96.06 122 SER A O 1
ATOM 949 N N . VAL A 1 123 ? -8.703 -0.725 -1.413 1.00 96.19 123 VAL A N 1
ATOM 950 C CA . VAL A 1 123 ? -8.870 -0.396 -2.835 1.00 96.19 123 VAL A CA 1
ATOM 951 C C . VAL A 1 123 ? -8.042 0.830 -3.214 1.00 96.19 123 VAL A C 1
ATOM 953 O O . VAL A 1 123 ? -7.315 0.791 -4.206 1.00 96.19 123 VAL A O 1
ATOM 956 N N . ASN A 1 124 ? -8.084 1.903 -2.423 1.00 95.88 124 ASN A N 1
ATOM 957 C CA . ASN A 1 124 ? -7.327 3.121 -2.704 1.00 95.88 124 ASN A CA 1
ATOM 958 C C . ASN A 1 124 ? -5.808 2.872 -2.701 1.00 95.88 124 ASN A C 1
ATOM 960 O O . ASN A 1 124 ? -5.091 3.383 -3.563 1.00 95.88 124 ASN A O 1
ATOM 964 N N . LYS A 1 125 ? -5.311 2.031 -1.786 1.00 95.88 125 LYS A N 1
ATOM 965 C CA . LYS A 1 125 ? -3.909 1.597 -1.779 1.00 95.88 125 LYS A CA 1
ATOM 966 C C . LYS A 1 125 ? -3.552 0.847 -3.065 1.00 95.88 125 LYS A C 1
ATOM 968 O O . LYS A 1 125 ? -2.573 1.206 -3.720 1.00 95.88 125 LYS A O 1
ATOM 973 N N . ASN A 1 126 ? -4.373 -0.123 -3.471 1.00 94.81 126 ASN A N 1
ATOM 974 C CA . ASN A 1 126 ? -4.168 -0.885 -4.707 1.00 94.81 126 ASN A CA 1
ATOM 975 C C . ASN A 1 126 ? -4.177 0.026 -5.947 1.00 94.81 126 ASN A C 1
ATOM 977 O O . ASN A 1 126 ? -3.348 -0.126 -6.846 1.00 94.81 126 ASN A O 1
ATOM 981 N N . VAL A 1 127 ? -5.077 1.014 -5.987 1.00 96.00 127 VAL A N 1
ATOM 982 C CA . VAL A 1 127 ? -5.132 2.026 -7.053 1.00 96.00 127 VAL A CA 1
ATOM 983 C C . VAL A 1 127 ? -3.872 2.896 -7.053 1.00 96.00 127 VAL A C 1
ATOM 985 O O . VAL A 1 127 ? -3.305 3.150 -8.117 1.00 96.00 127 VAL A O 1
ATOM 988 N N . GLY A 1 128 ? -3.390 3.318 -5.882 1.00 94.94 128 GLY A N 1
ATOM 989 C CA . GLY A 1 128 ? -2.145 4.075 -5.742 1.00 94.94 128 GLY A CA 1
ATOM 990 C C . GLY A 1 128 ? -0.926 3.310 -6.266 1.00 94.94 128 GLY A C 1
ATOM 991 O O . GLY A 1 128 ? -0.129 3.858 -7.034 1.00 94.94 128 GLY A O 1
ATOM 992 N N . GLU A 1 129 ? -0.813 2.027 -5.922 1.00 91.88 129 GLU A N 1
ATOM 993 C CA . GLU A 1 129 ? 0.234 1.136 -6.432 1.00 91.88 129 GLU A CA 1
ATOM 994 C C . GLU A 1 129 ? 0.124 0.948 -7.953 1.00 91.88 129 GLU A C 1
ATOM 996 O O . GLU A 1 129 ? 1.118 1.091 -8.671 1.00 91.88 129 GLU A O 1
ATOM 1001 N N . ALA A 1 130 ? -1.085 0.722 -8.477 1.00 92.19 130 ALA A N 1
ATOM 1002 C CA . ALA A 1 130 ? -1.329 0.624 -9.915 1.00 92.19 130 ALA A CA 1
ATOM 1003 C C . ALA A 1 130 ? -0.932 1.907 -10.663 1.00 92.19 130 ALA A C 1
ATOM 1005 O O . ALA A 1 130 ? -0.289 1.847 -11.714 1.00 92.19 130 ALA A O 1
ATOM 1006 N N . LEU A 1 131 ? -1.241 3.076 -10.104 1.00 94.00 131 LEU A N 1
ATOM 1007 C CA . LEU A 1 131 ? -0.886 4.370 -10.677 1.00 94.00 131 LEU A CA 1
ATOM 1008 C C . LEU A 1 131 ? 0.633 4.597 -10.675 1.00 94.00 131 LEU A C 1
ATOM 1010 O O . LEU A 1 131 ? 1.184 5.085 -11.667 1.00 94.00 131 LEU A O 1
ATOM 1014 N N . ALA A 1 132 ? 1.330 4.209 -9.605 1.00 90.38 132 ALA A N 1
ATOM 1015 C CA . ALA A 1 132 ? 2.790 4.241 -9.556 1.00 90.38 132 ALA A CA 1
ATOM 1016 C C . ALA A 1 132 ? 3.409 3.321 -10.625 1.00 90.38 132 ALA A C 1
ATOM 1018 O O . ALA A 1 132 ? 4.299 3.744 -11.371 1.00 90.38 132 ALA A O 1
ATOM 1019 N N . MET A 1 133 ? 2.882 2.100 -10.775 1.00 89.88 133 MET A N 1
ATOM 1020 C CA . MET A 1 133 ? 3.314 1.164 -11.815 1.00 89.88 133 MET A CA 1
ATOM 1021 C C . MET A 1 133 ? 3.089 1.725 -13.226 1.00 89.88 133 MET A C 1
ATOM 1023 O O . MET A 1 133 ? 3.990 1.666 -14.069 1.00 89.88 133 MET A O 1
ATOM 1027 N N . LEU A 1 134 ? 1.923 2.321 -13.487 1.00 90.69 134 LEU A N 1
ATOM 1028 C CA . LEU A 1 134 ? 1.595 2.936 -14.776 1.00 90.69 134 LEU A CA 1
ATOM 1029 C C . LEU A 1 134 ? 2.512 4.116 -15.107 1.00 90.69 134 LEU A C 1
ATOM 1031 O O . LEU A 1 134 ? 2.966 4.221 -16.247 1.00 90.69 134 LEU A O 1
ATOM 1035 N N . LYS A 1 135 ? 2.855 4.968 -14.131 1.00 90.88 135 LYS A N 1
ATOM 1036 C CA . LYS A 1 135 ? 3.811 6.076 -14.327 1.00 90.88 135 LYS A CA 1
ATOM 1037 C C . LYS A 1 135 ? 5.174 5.578 -14.811 1.00 90.88 135 LYS A C 1
ATOM 1039 O O . LYS A 1 135 ? 5.733 6.147 -15.752 1.00 90.88 135 LYS A O 1
ATOM 1044 N N . ILE A 1 136 ? 5.687 4.494 -14.225 1.00 89.00 136 ILE A N 1
ATOM 1045 C CA . ILE A 1 136 ? 6.942 3.865 -14.667 1.00 89.00 136 ILE A CA 1
ATOM 1046 C C . ILE A 1 136 ? 6.793 3.350 -16.104 1.00 89.00 136 ILE A C 1
ATOM 1048 O O . ILE A 1 136 ? 7.640 3.626 -16.954 1.00 89.00 136 ILE A O 1
ATOM 1052 N N . CYS A 1 137 ? 5.692 2.660 -16.409 1.00 88.69 137 CYS A N 1
ATOM 1053 C CA . CYS A 1 137 ? 5.446 2.105 -17.741 1.00 88.69 137 CYS A CA 1
ATOM 1054 C C . CYS A 1 137 ? 5.321 3.193 -18.818 1.00 88.69 137 CYS A C 1
ATOM 1056 O O . CYS A 1 137 ? 5.883 3.051 -19.907 1.00 88.69 137 CYS A O 1
ATOM 1058 N N . LEU A 1 138 ? 4.655 4.308 -18.510 1.00 91.06 138 LEU A N 1
ATOM 1059 C CA . LEU A 1 138 ? 4.569 5.477 -19.387 1.00 91.06 138 LEU A CA 1
ATOM 1060 C C . LEU A 1 138 ? 5.948 6.081 -19.643 1.00 91.06 138 LEU A C 1
ATOM 1062 O O . LEU A 1 138 ? 6.280 6.399 -20.787 1.00 91.06 138 LEU A O 1
ATOM 1066 N N . ARG A 1 139 ? 6.780 6.202 -18.602 1.00 90.44 139 ARG A N 1
ATOM 1067 C CA . ARG A 1 139 ? 8.138 6.732 -18.744 1.00 90.44 139 ARG A CA 1
ATOM 1068 C C . ARG A 1 139 ? 9.003 5.842 -19.634 1.00 90.44 139 ARG A C 1
ATOM 1070 O O . ARG A 1 139 ? 9.645 6.352 -20.549 1.00 90.44 139 ARG A O 1
ATOM 1077 N N . VAL A 1 140 ? 8.967 4.529 -19.421 1.00 90.44 140 VAL A N 1
ATOM 1078 C CA . VAL A 1 140 ? 9.698 3.552 -20.243 1.00 90.44 140 VAL A CA 1
ATOM 1079 C C . VAL A 1 140 ? 9.221 3.586 -21.695 1.00 90.44 140 VAL A C 1
ATOM 1081 O O . VAL A 1 140 ? 10.039 3.669 -22.610 1.00 90.44 140 VAL A O 1
ATOM 1084 N N . THR A 1 141 ? 7.908 3.605 -21.924 1.00 89.38 141 THR A N 1
ATOM 1085 C CA . THR A 1 141 ? 7.325 3.660 -23.276 1.00 89.38 141 THR A CA 1
ATOM 1086 C C . THR A 1 141 ? 7.688 4.963 -23.994 1.00 89.38 141 THR A C 1
ATOM 1088 O O . THR A 1 141 ? 8.027 4.955 -25.177 1.00 89.38 141 THR A O 1
ATOM 1091 N N . SER A 1 142 ? 7.696 6.087 -23.273 1.00 92.62 142 SER A N 1
ATOM 1092 C CA . SER A 1 142 ? 8.157 7.387 -23.771 1.00 92.62 142 SER A CA 1
ATOM 1093 C C . SER A 1 142 ? 9.619 7.348 -24.224 1.00 92.62 142 SER A C 1
ATOM 1095 O O . SER A 1 142 ? 9.927 7.788 -25.334 1.00 92.62 142 SER A O 1
ATOM 1097 N N . LEU A 1 143 ? 10.510 6.761 -23.418 1.00 90.88 143 LEU A N 1
ATOM 1098 C CA . LEU A 1 143 ? 11.919 6.588 -23.783 1.00 90.88 143 LEU A CA 1
ATOM 1099 C C . LEU A 1 143 ? 12.083 5.665 -24.998 1.00 90.88 143 LEU A C 1
ATOM 1101 O O . LEU A 1 143 ? 12.868 5.976 -25.890 1.00 90.88 143 LEU A O 1
ATOM 1105 N N . CYS A 1 144 ? 11.295 4.590 -25.093 1.00 89.94 144 CYS A N 1
ATOM 1106 C CA . CYS A 1 144 ? 11.285 3.720 -26.274 1.00 89.94 144 CYS A CA 1
ATOM 1107 C C . CYS A 1 144 ? 10.864 4.487 -27.535 1.00 89.94 144 CYS A C 1
ATOM 1109 O O . CYS A 1 144 ? 11.488 4.355 -28.584 1.00 89.94 144 CYS A O 1
ATOM 1111 N N . ARG A 1 145 ? 9.843 5.347 -27.431 1.00 91.62 145 ARG A N 1
ATOM 1112 C CA . ARG A 1 145 ? 9.399 6.203 -28.540 1.00 91.62 145 ARG A CA 1
ATOM 1113 C C . ARG A 1 145 ? 10.489 7.185 -28.975 1.00 91.62 145 ARG A C 1
ATOM 1115 O O . ARG A 1 145 ? 10.673 7.385 -30.173 1.00 91.62 145 ARG A O 1
ATOM 1122 N N . ILE A 1 146 ? 11.206 7.788 -28.023 1.00 91.94 146 ILE A N 1
ATOM 1123 C CA . ILE A 1 146 ? 12.345 8.674 -28.310 1.00 91.94 146 ILE A CA 1
ATOM 1124 C C . ILE A 1 146 ? 13.449 7.893 -29.029 1.00 91.94 146 ILE A C 1
ATOM 1126 O O . ILE A 1 146 ? 13.893 8.331 -30.084 1.00 91.94 146 ILE A O 1
ATOM 1130 N N . CYS A 1 147 ? 13.817 6.711 -28.526 1.00 90.88 147 CYS A N 1
ATOM 1131 C CA . CYS A 1 147 ? 14.815 5.845 -29.154 1.00 90.88 147 CYS A CA 1
ATOM 1132 C C . CYS A 1 147 ? 14.430 5.492 -30.602 1.00 90.88 147 CYS A C 1
ATOM 1134 O O . CYS A 1 147 ? 15.231 5.681 -31.513 1.00 90.88 147 CYS A O 1
ATOM 1136 N N . ASN A 1 148 ? 13.178 5.087 -30.845 1.00 91.25 148 ASN A N 1
ATOM 1137 C CA . ASN A 1 148 ? 12.689 4.772 -32.191 1.00 91.25 148 ASN A CA 1
ATOM 1138 C C . ASN A 1 148 ? 12.754 5.978 -33.141 1.00 91.25 148 ASN A C 1
ATOM 1140 O O . ASN A 1 148 ? 13.135 5.829 -34.302 1.00 91.25 148 ASN A O 1
ATOM 1144 N N . ARG A 1 149 ? 12.419 7.181 -32.657 1.00 92.94 149 ARG A N 1
ATOM 1145 C CA . ARG A 1 149 ? 12.544 8.419 -33.440 1.00 92.94 149 ARG A CA 1
ATOM 1146 C C . ARG A 1 149 ? 14.004 8.738 -33.758 1.00 92.94 149 ARG A C 1
ATOM 1148 O O . ARG A 1 149 ? 14.303 9.123 -34.884 1.00 92.94 149 ARG A O 1
ATOM 1155 N N . ASP A 1 150 ? 14.900 8.575 -32.793 1.00 90.19 150 ASP A N 1
ATOM 1156 C CA . ASP A 1 150 ? 16.321 8.862 -32.983 1.00 90.19 150 ASP A CA 1
ATOM 1157 C C . ASP A 1 150 ? 16.961 7.876 -33.972 1.00 90.19 150 ASP A C 1
ATOM 1159 O O . ASP A 1 150 ? 17.763 8.285 -34.809 1.00 90.19 150 ASP A O 1
ATOM 1163 N N . ILE A 1 151 ? 16.540 6.605 -33.952 1.00 88.62 151 ILE A N 1
ATOM 1164 C CA . ILE A 1 151 ? 16.931 5.601 -34.953 1.00 88.62 151 ILE A CA 1
ATOM 1165 C C . ILE A 1 151 ? 16.431 5.998 -36.347 1.00 88.62 151 ILE A C 1
ATOM 1167 O O . ILE A 1 151 ? 17.196 5.928 -37.306 1.00 88.62 151 ILE A O 1
ATOM 1171 N N . ALA A 1 152 ? 15.179 6.455 -36.469 1.00 89.12 152 ALA A N 1
ATOM 1172 C CA . ALA A 1 152 ? 14.618 6.901 -37.747 1.00 89.12 152 ALA A CA 1
ATOM 1173 C C . ALA A 1 152 ? 15.334 8.141 -38.318 1.00 89.12 152 ALA A C 1
ATOM 1175 O O . ALA A 1 152 ? 15.424 8.292 -39.530 1.00 89.12 152 ALA A O 1
ATOM 1176 N N . GLN A 1 153 ? 15.875 9.007 -37.455 1.00 89.19 153 GLN A N 1
ATOM 1177 C CA . GLN A 1 153 ? 16.660 10.187 -37.844 1.00 89.19 153 GLN A CA 1
ATOM 1178 C C . GLN A 1 153 ? 18.164 9.900 -38.020 1.00 89.19 153 GLN A C 1
ATOM 1180 O O . GLN A 1 153 ? 18.940 10.847 -38.128 1.00 89.19 153 GLN A O 1
ATOM 1185 N N . ALA A 1 154 ? 18.597 8.632 -37.987 1.00 82.81 154 ALA A N 1
ATOM 1186 C CA . ALA A 1 154 ? 20.009 8.221 -38.016 1.00 82.81 154 ALA A CA 1
ATOM 1187 C C . ALA A 1 154 ? 20.883 8.844 -36.898 1.00 82.81 154 ALA A C 1
ATOM 1189 O O . ALA A 1 154 ? 22.112 8.908 -36.983 1.00 82.81 154 ALA A O 1
ATOM 1190 N N . LYS A 1 155 ? 20.265 9.274 -35.789 1.00 84.88 155 LYS A N 1
ATOM 1191 C CA . LYS A 1 155 ? 20.943 9.817 -34.600 1.00 84.88 155 LYS A CA 1
ATOM 1192 C C . LYS A 1 155 ? 21.332 8.688 -33.648 1.00 84.88 155 LYS A C 1
ATOM 1194 O O . LYS A 1 155 ? 20.875 8.612 -32.506 1.00 84.88 155 LYS A O 1
ATOM 1199 N N . PHE A 1 156 ? 22.210 7.809 -34.121 1.00 82.69 156 PHE A N 1
ATOM 1200 C CA . PHE A 1 156 ? 22.570 6.565 -33.435 1.00 82.69 156 PHE A CA 1
ATOM 1201 C C . PHE A 1 156 ? 23.191 6.766 -32.048 1.00 82.69 156 PHE A C 1
ATOM 1203 O O . PHE A 1 156 ? 22.910 5.995 -31.134 1.00 82.69 156 PHE A O 1
ATOM 1210 N N . HIS A 1 157 ? 23.972 7.831 -31.849 1.00 81.12 157 HIS A N 1
ATOM 1211 C CA . HIS A 1 157 ? 24.540 8.147 -30.536 1.00 81.12 157 HIS A CA 1
ATOM 1212 C C . HIS A 1 157 ? 23.461 8.498 -29.493 1.00 81.12 157 HIS A C 1
ATOM 1214 O O . HIS A 1 157 ? 23.486 7.986 -28.374 1.00 81.12 157 HIS A O 1
ATOM 1220 N N . SER A 1 158 ? 22.477 9.322 -29.872 1.00 84.19 158 SER A N 1
ATOM 1221 C CA . SER A 1 158 ? 21.349 9.671 -28.995 1.00 84.19 158 SER A CA 1
ATOM 1222 C C . SER A 1 158 ? 20.519 8.431 -28.660 1.00 84.19 158 SER A C 1
ATOM 1224 O O . SER A 1 158 ? 20.253 8.158 -27.488 1.00 84.19 158 SER A O 1
ATOM 1226 N N . ALA A 1 159 ? 20.224 7.608 -29.674 1.00 87.69 159 ALA A N 1
ATOM 1227 C CA . ALA A 1 159 ? 19.493 6.357 -29.504 1.00 87.69 159 ALA A CA 1
ATOM 1228 C C . ALA A 1 159 ? 20.197 5.390 -28.534 1.00 87.69 159 ALA A C 1
ATOM 1230 O O . ALA A 1 159 ? 19.545 4.850 -27.640 1.00 87.69 159 ALA A O 1
ATOM 1231 N N . MET A 1 160 ? 21.518 5.212 -28.663 1.00 84.12 160 MET A N 1
ATOM 1232 C CA . MET A 1 160 ? 22.321 4.370 -27.765 1.00 84.12 160 MET A CA 1
ATOM 1233 C C . MET A 1 160 ? 22.309 4.887 -26.323 1.00 84.12 160 MET A C 1
ATOM 1235 O O . MET A 1 160 ? 22.163 4.098 -25.389 1.00 84.12 160 MET A O 1
ATOM 1239 N N . LYS A 1 161 ? 22.389 6.210 -26.124 1.00 86.56 161 LYS A N 1
ATOM 1240 C CA . LYS A 1 161 ? 22.308 6.824 -24.791 1.00 86.56 161 LYS A CA 1
ATOM 1241 C C . LYS A 1 161 ? 20.937 6.603 -24.149 1.00 86.56 161 LYS A C 1
ATOM 1243 O O . LYS A 1 161 ? 20.864 6.210 -22.987 1.00 86.56 161 LYS A O 1
ATOM 1248 N N . THR A 1 162 ? 19.850 6.808 -24.894 1.00 87.44 162 THR A N 1
ATOM 1249 C CA . THR A 1 162 ? 18.488 6.529 -24.409 1.00 87.44 162 THR A CA 1
ATOM 1250 C C . THR A 1 162 ? 18.313 5.053 -24.057 1.00 87.44 162 THR A C 1
ATOM 1252 O O . THR A 1 162 ? 17.706 4.733 -23.038 1.00 87.44 162 THR A O 1
ATOM 1255 N N . LEU A 1 163 ? 18.884 4.151 -24.857 1.00 87.62 163 LEU A N 1
ATOM 1256 C CA . LEU A 1 163 ? 18.829 2.713 -24.615 1.00 87.62 163 LEU A CA 1
ATOM 1257 C C . LEU A 1 163 ? 19.584 2.308 -23.339 1.00 87.62 163 LEU A C 1
ATOM 1259 O O . LEU A 1 163 ? 19.072 1.511 -22.556 1.00 87.62 163 LEU A O 1
ATOM 1263 N N . ALA A 1 164 ? 20.750 2.911 -23.088 1.00 85.75 164 ALA A N 1
ATOM 1264 C CA . ALA A 1 164 ? 21.517 2.706 -21.861 1.00 85.75 164 ALA A CA 1
ATOM 1265 C C . ALA A 1 164 ? 20.761 3.187 -20.607 1.00 85.75 164 ALA A C 1
ATOM 1267 O O . ALA A 1 164 ? 20.792 2.516 -19.579 1.00 85.75 164 ALA A O 1
ATOM 1268 N N . VAL A 1 165 ? 20.031 4.306 -20.699 1.00 87.75 165 VAL A N 1
ATOM 1269 C CA . VAL A 1 165 ? 19.156 4.800 -19.616 1.00 87.75 165 VAL A CA 1
ATOM 1270 C C . VAL A 1 165 ? 18.029 3.804 -19.321 1.00 87.75 165 VAL A C 1
ATOM 1272 O O . VAL A 1 165 ? 17.761 3.501 -18.161 1.00 87.75 165 VAL A O 1
ATOM 1275 N N . ILE A 1 166 ? 17.390 3.241 -20.353 1.00 87.12 166 ILE A N 1
ATOM 1276 C CA . ILE A 1 166 ? 16.343 2.218 -20.177 1.00 87.12 166 ILE A CA 1
ATOM 1277 C C . ILE A 1 166 ? 16.909 0.973 -19.472 1.00 87.12 166 ILE A C 1
ATOM 1279 O O . ILE A 1 166 ? 16.272 0.424 -18.570 1.00 87.12 166 ILE A O 1
ATOM 1283 N N . GLU A 1 167 ? 18.103 0.534 -19.864 1.00 84.75 167 GLU A N 1
ATOM 1284 C CA . GLU A 1 167 ? 18.746 -0.667 -19.328 1.00 84.75 167 GLU A CA 1
ATOM 1285 C C . GLU A 1 167 ? 19.234 -0.493 -17.882 1.00 84.75 167 GLU A C 1
ATOM 1287 O O . GLU A 1 167 ? 19.033 -1.385 -17.058 1.00 84.75 167 GLU A O 1
ATOM 1292 N N . LYS A 1 168 ? 19.828 0.658 -17.554 1.00 83.81 168 LYS A N 1
ATOM 1293 C CA . LYS A 1 168 ? 20.379 0.928 -16.221 1.00 83.81 168 LYS A CA 1
ATOM 1294 C C . LYS A 1 168 ? 19.299 1.292 -15.200 1.00 83.81 168 LYS A C 1
ATOM 1296 O O . LYS A 1 168 ? 19.277 0.720 -14.114 1.00 83.81 168 LYS A O 1
ATOM 1301 N N . ASP A 1 169 ? 18.401 2.212 -15.549 1.00 81.44 169 ASP A N 1
ATOM 1302 C CA . ASP A 1 169 ? 17.520 2.850 -14.561 1.00 81.44 169 ASP A CA 1
ATOM 1303 C C . ASP A 1 169 ? 16.165 2.135 -14.432 1.00 81.44 169 ASP A C 1
ATOM 1305 O O . ASP A 1 169 ? 15.539 2.146 -13.368 1.00 81.44 169 ASP A O 1
ATOM 1309 N N . TYR A 1 170 ? 15.701 1.484 -15.505 1.00 79.31 170 TYR A N 1
ATOM 1310 C CA . TYR A 1 170 ? 14.342 0.939 -15.567 1.00 79.31 170 TYR A CA 1
ATOM 1311 C C . TYR A 1 170 ? 14.286 -0.590 -15.637 1.00 79.31 170 TYR A C 1
ATOM 1313 O O . TYR A 1 170 ? 13.319 -1.171 -15.154 1.00 79.31 170 TYR A O 1
ATOM 1321 N N . LEU A 1 171 ? 15.302 -1.286 -16.154 1.00 76.62 171 LEU A N 1
ATOM 1322 C CA . LEU A 1 171 ? 15.235 -2.743 -16.362 1.00 76.62 171 LEU A CA 1
ATOM 1323 C C . LEU A 1 171 ? 15.044 -3.554 -15.064 1.00 76.62 171 LEU A C 1
ATOM 1325 O O . LEU A 1 171 ? 14.400 -4.611 -15.070 1.00 76.62 171 LEU A O 1
ATOM 1329 N N . GLN A 1 172 ? 15.571 -3.054 -13.943 1.00 73.75 172 GLN A N 1
ATOM 1330 C CA . GLN A 1 172 ? 15.359 -3.645 -12.617 1.00 73.75 172 GLN A CA 1
ATOM 1331 C C . GLN A 1 172 ? 14.006 -3.249 -12.005 1.00 73.75 172 GLN A C 1
ATOM 1333 O O . GLN A 1 172 ? 13.379 -4.078 -11.352 1.00 73.75 172 GLN A O 1
ATOM 1338 N N . ASN A 1 173 ? 13.521 -2.042 -12.312 1.00 75.12 173 ASN A N 1
ATOM 1339 C CA . ASN A 1 173 ? 12.368 -1.400 -11.675 1.00 75.12 173 ASN A CA 1
ATOM 1340 C C . ASN A 1 173 ? 11.045 -1.543 -12.449 1.00 75.12 173 ASN A C 1
ATOM 1342 O O . ASN A 1 173 ? 10.039 -0.961 -12.051 1.00 75.12 173 ASN A O 1
ATOM 1346 N N . ILE A 1 174 ? 11.014 -2.275 -13.569 1.00 78.38 174 ILE A N 1
ATOM 1347 C CA . ILE A 1 174 ? 9.775 -2.479 -14.333 1.00 78.38 174 ILE A CA 1
ATOM 1348 C C . ILE A 1 174 ? 8.858 -3.473 -13.598 1.00 78.38 174 ILE A C 1
ATOM 1350 O O . ILE A 1 174 ? 9.217 -4.649 -13.475 1.00 78.38 174 ILE A O 1
ATOM 1354 N N . PRO A 1 175 ? 7.642 -3.052 -13.202 1.00 74.12 175 PRO A N 1
ATOM 1355 C CA . PRO A 1 175 ? 6.692 -3.918 -12.504 1.00 74.12 175 PRO A CA 1
ATOM 1356 C C . PRO A 1 175 ? 6.037 -4.952 -13.438 1.00 74.12 175 PRO A C 1
ATOM 1358 O O . PRO A 1 175 ? 5.722 -6.072 -13.035 1.00 74.12 175 PRO A O 1
ATOM 1361 N N . LEU A 1 176 ? 5.867 -4.616 -14.723 1.00 81.50 176 LEU A N 1
ATOM 1362 C CA . LEU A 1 176 ? 5.251 -5.494 -15.718 1.00 81.50 176 LEU A CA 1
ATOM 1363 C C . LEU A 1 176 ? 6.252 -6.522 -16.260 1.00 81.50 176 LEU A C 1
ATOM 1365 O O . LEU A 1 176 ? 7.072 -6.226 -17.133 1.00 81.50 176 LEU A O 1
ATOM 1369 N N . LYS A 1 177 ? 6.117 -7.777 -15.817 1.00 83.00 177 LYS A N 1
ATOM 1370 C CA . LYS A 1 177 ? 6.952 -8.906 -16.273 1.00 83.00 177 LYS A CA 1
ATOM 1371 C C . LYS A 1 177 ? 6.985 -9.053 -17.800 1.00 83.00 177 LYS A C 1
ATOM 1373 O O . LYS A 1 177 ? 8.037 -9.362 -18.356 1.00 83.00 177 LYS A O 1
ATOM 1378 N N . LEU A 1 178 ? 5.858 -8.832 -18.482 1.00 84.31 178 LEU A N 1
ATOM 1379 C CA . LEU A 1 178 ? 5.783 -8.928 -19.943 1.00 84.31 178 LEU A CA 1
ATOM 1380 C C . LEU A 1 178 ? 6.603 -7.825 -20.624 1.00 84.31 178 LEU A C 1
ATOM 1382 O O . LEU A 1 178 ? 7.441 -8.128 -21.470 1.00 84.31 178 LEU A O 1
ATOM 1386 N N . LEU A 1 179 ? 6.417 -6.567 -20.207 1.00 83.25 179 LEU A N 1
ATOM 1387 C CA . LEU A 1 179 ? 7.165 -5.424 -20.736 1.00 83.25 179 LEU A CA 1
ATOM 1388 C C . LEU A 1 179 ? 8.671 -5.608 -20.518 1.00 83.25 179 LEU A C 1
ATOM 1390 O O . LEU A 1 179 ? 9.460 -5.410 -21.439 1.00 83.25 179 LEU A O 1
ATOM 1394 N N . LYS A 1 180 ? 9.062 -6.079 -19.328 1.00 86.88 180 LYS A N 1
ATOM 1395 C CA . LYS A 1 180 ? 10.453 -6.411 -19.006 1.00 86.88 180 LYS A CA 1
ATOM 1396 C C . LYS A 1 180 ? 11.032 -7.460 -19.960 1.00 86.88 180 LYS A C 1
ATOM 1398 O O . LYS A 1 180 ? 12.108 -7.243 -20.510 1.00 86.88 180 LYS A O 1
ATOM 1403 N N . LYS A 1 181 ? 10.312 -8.562 -20.208 1.00 86.38 181 LYS A N 1
ATOM 1404 C CA . LYS A 1 181 ? 10.745 -9.616 -21.147 1.00 86.38 181 LYS A CA 1
ATOM 1405 C C . LYS A 1 181 ? 10.888 -9.098 -22.577 1.00 86.38 181 LYS A C 1
ATOM 1407 O O . LYS A 1 181 ? 11.839 -9.468 -23.262 1.00 86.38 181 LYS A O 1
ATOM 1412 N N . VAL A 1 182 ? 9.955 -8.262 -23.034 1.00 87.88 182 VAL A N 1
ATOM 1413 C CA . VAL A 1 182 ? 10.022 -7.658 -24.372 1.00 87.88 182 VAL A CA 1
ATOM 1414 C C . VAL A 1 182 ? 11.258 -6.770 -24.482 1.00 87.88 182 VAL A C 1
ATOM 1416 O O . VAL A 1 182 ? 12.045 -6.949 -25.406 1.00 87.88 182 VAL A O 1
ATOM 1419 N N . LEU A 1 183 ? 11.489 -5.878 -23.517 1.00 87.25 183 LEU A N 1
ATOM 1420 C CA . LEU A 1 183 ? 12.644 -4.978 -23.530 1.00 87.25 183 LEU A CA 1
ATOM 1421 C C . LEU A 1 183 ? 13.972 -5.733 -23.459 1.00 87.25 183 LEU A C 1
ATOM 1423 O O . LEU A 1 183 ? 14.870 -5.442 -24.240 1.00 87.25 183 LEU A O 1
ATOM 1427 N N . GLN A 1 184 ? 14.078 -6.759 -22.614 1.00 86.81 184 GLN A N 1
ATOM 1428 C CA . GLN A 1 184 ? 15.275 -7.603 -22.535 1.00 86.81 184 GLN A CA 1
ATOM 1429 C C . GLN A 1 184 ? 15.630 -8.278 -23.864 1.00 86.81 184 GLN A C 1
ATOM 1431 O O . GLN A 1 184 ? 16.806 -8.463 -24.157 1.00 86.81 184 GLN A O 1
ATOM 1436 N N . LYS A 1 185 ? 14.630 -8.634 -24.680 1.00 88.19 185 LYS A N 1
ATOM 1437 C CA . LYS A 1 185 ? 14.858 -9.210 -26.013 1.00 88.19 185 LYS A CA 1
ATOM 1438 C C . LYS A 1 185 ? 15.137 -8.149 -27.076 1.00 88.19 185 LYS A C 1
ATOM 1440 O O . LYS A 1 185 ? 15.973 -8.364 -27.946 1.00 88.19 185 LYS A O 1
ATOM 1445 N N . GLN A 1 186 ? 14.433 -7.021 -27.025 1.00 86.88 186 GLN A N 1
ATOM 1446 C CA . GLN A 1 186 ? 14.505 -5.991 -28.062 1.00 86.88 186 GLN A CA 1
ATOM 1447 C C . GLN A 1 186 ? 15.741 -5.094 -27.929 1.00 86.88 186 GLN A C 1
ATOM 1449 O O . GLN A 1 186 ? 16.309 -4.704 -28.944 1.00 86.88 186 GLN A O 1
ATOM 1454 N N . ILE A 1 187 ? 16.208 -4.805 -26.708 1.00 87.94 187 ILE A N 1
ATOM 1455 C CA . ILE A 1 187 ? 17.392 -3.960 -26.476 1.00 87.94 187 ILE A CA 1
ATOM 1456 C C . ILE A 1 187 ? 18.633 -4.510 -27.213 1.00 87.94 187 ILE A C 1
ATOM 1458 O O . ILE A 1 187 ? 19.226 -3.755 -27.987 1.00 87.94 187 ILE A O 1
ATOM 1462 N N . PRO A 1 188 ? 19.016 -5.799 -27.073 1.00 86.81 188 PRO A N 1
ATOM 1463 C CA . PRO A 1 188 ? 20.147 -6.361 -27.815 1.00 86.81 188 PRO A CA 1
ATOM 1464 C C . PRO A 1 188 ? 19.962 -6.318 -29.335 1.00 86.81 188 PRO A C 1
ATOM 1466 O O . PRO A 1 188 ? 20.906 -6.018 -30.062 1.00 86.81 188 PRO A O 1
ATOM 1469 N N . MET A 1 189 ? 18.741 -6.566 -29.822 1.00 87.00 189 MET A N 1
ATOM 1470 C CA . MET A 1 189 ? 18.430 -6.523 -31.255 1.00 87.00 189 MET A CA 1
ATOM 1471 C C . MET A 1 189 ? 18.615 -5.117 -31.835 1.00 87.00 189 MET A C 1
ATOM 1473 O O . MET A 1 189 ? 19.190 -4.963 -32.912 1.00 87.00 189 MET A O 1
ATOM 1477 N N . ILE A 1 190 ? 18.179 -4.087 -31.104 1.00 86.81 190 ILE A N 1
ATOM 1478 C CA . ILE A 1 190 ? 18.356 -2.684 -31.494 1.00 86.81 190 ILE A CA 1
ATOM 1479 C C . ILE A 1 190 ? 19.840 -2.296 -31.464 1.00 86.81 190 ILE A C 1
ATOM 1481 O O . ILE A 1 190 ? 20.309 -1.661 -32.408 1.00 86.81 190 ILE A O 1
ATOM 1485 N N . LYS A 1 191 ? 20.601 -2.710 -30.438 1.00 84.75 191 LYS A N 1
ATOM 1486 C CA . LYS A 1 191 ? 22.058 -2.475 -30.381 1.00 84.75 191 LYS A CA 1
ATOM 1487 C C . LYS A 1 191 ? 22.766 -3.069 -31.598 1.00 84.75 191 LYS A C 1
ATOM 1489 O O . LYS A 1 191 ? 23.518 -2.361 -32.261 1.00 84.75 191 LYS A O 1
ATOM 1494 N N . LEU A 1 192 ? 22.460 -4.322 -31.938 1.00 84.81 192 LEU A N 1
ATOM 1495 C CA . LEU A 1 192 ? 23.033 -4.999 -33.103 1.00 84.81 192 LEU A CA 1
ATOM 1496 C C . LEU A 1 192 ? 22.639 -4.313 -34.420 1.00 84.81 192 LEU A C 1
ATOM 1498 O O . LEU A 1 192 ? 23.446 -4.219 -35.343 1.00 84.81 192 LEU A O 1
ATOM 1502 N N . TYR A 1 193 ? 21.398 -3.832 -34.528 1.00 86.81 193 TYR A N 1
ATOM 1503 C CA . TYR A 1 193 ? 20.951 -3.079 -35.699 1.00 86.81 193 TYR A CA 1
ATOM 1504 C C . TYR A 1 193 ? 21.745 -1.779 -35.874 1.00 86.81 193 TYR A C 1
ATOM 1506 O O . TYR A 1 193 ? 22.232 -1.506 -36.972 1.00 86.81 193 TYR A O 1
ATOM 1514 N N . ILE A 1 194 ? 21.908 -1.006 -34.796 1.00 84.25 194 ILE A N 1
ATOM 1515 C CA . ILE A 1 194 ? 22.692 0.235 -34.804 1.00 84.25 194 ILE A CA 1
ATOM 1516 C C . ILE A 1 194 ? 24.150 -0.063 -35.162 1.00 84.25 194 ILE A C 1
ATOM 1518 O O . ILE A 1 194 ? 24.705 0.599 -36.034 1.00 84.25 194 ILE A O 1
ATOM 1522 N N . GLU A 1 195 ? 24.748 -1.087 -34.554 1.00 81.19 195 GLU A N 1
ATOM 1523 C CA . GLU A 1 195 ? 26.117 -1.516 -34.850 1.00 81.19 195 GLU A CA 1
ATOM 1524 C C . GLU A 1 195 ? 26.299 -1.830 -36.341 1.00 81.19 195 GLU A C 1
ATOM 1526 O O . GLU A 1 195 ? 27.181 -1.271 -36.990 1.00 81.19 195 GLU A O 1
ATOM 1531 N N . LYS A 1 196 ? 25.421 -2.659 -36.921 1.00 82.19 196 LYS A N 1
ATOM 1532 C CA . LYS A 1 196 ? 25.482 -3.013 -38.347 1.00 82.19 196 LYS A CA 1
ATOM 1533 C C . LYS A 1 196 ? 25.340 -1.795 -39.257 1.00 82.19 196 LYS A C 1
ATOM 1535 O O . LYS A 1 196 ? 26.066 -1.698 -40.244 1.00 82.19 196 LYS A O 1
ATOM 1540 N N . ARG A 1 197 ? 24.425 -0.873 -38.938 1.00 83.62 197 ARG A N 1
ATOM 1541 C CA . ARG A 1 197 ? 24.224 0.363 -39.711 1.00 83.62 197 ARG A CA 1
ATOM 1542 C C . ARG A 1 197 ? 25.462 1.251 -39.679 1.00 83.62 197 ARG A C 1
ATOM 1544 O O . ARG A 1 197 ? 25.960 1.615 -40.737 1.00 83.62 197 ARG A O 1
ATOM 1551 N N . VAL A 1 198 ? 26.008 1.496 -38.492 1.00 81.00 198 VAL A N 1
ATOM 1552 C CA . VAL A 1 198 ? 27.216 2.310 -38.298 1.00 81.00 198 VAL A CA 1
ATOM 1553 C C . VAL A 1 198 ? 28.427 1.671 -38.978 1.00 81.00 198 VAL A C 1
ATOM 1555 O O . VAL A 1 198 ? 29.209 2.363 -39.621 1.00 81.00 198 VAL A O 1
ATOM 1558 N N . CYS A 1 199 ? 28.572 0.345 -38.910 1.00 76.19 199 CYS A N 1
ATOM 1559 C CA . CYS A 1 199 ? 29.629 -0.366 -39.626 1.00 76.19 199 CYS A CA 1
ATOM 1560 C C . CYS A 1 199 ? 29.483 -0.282 -41.153 1.00 76.19 199 CYS A C 1
ATOM 1562 O O . CYS A 1 199 ? 30.500 -0.228 -41.841 1.00 76.19 199 CYS A O 1
ATOM 1564 N N . SER A 1 200 ? 28.257 -0.286 -41.685 1.00 81.19 200 SER A N 1
ATOM 1565 C CA . SER A 1 200 ? 28.012 -0.112 -43.124 1.00 81.19 200 SER A CA 1
ATOM 1566 C C . SER A 1 200 ? 28.376 1.299 -43.578 1.00 81.19 200 SER A C 1
ATOM 1568 O O . SER A 1 200 ? 29.169 1.442 -44.503 1.00 81.19 200 SER A O 1
ATOM 1570 N N . GLU A 1 201 ? 27.882 2.325 -42.875 1.00 80.62 201 GLU A N 1
ATOM 1571 C CA . GLU A 1 201 ? 28.199 3.733 -43.159 1.00 80.62 201 GLU A CA 1
ATOM 1572 C C . GLU A 1 201 ? 29.708 3.988 -43.083 1.00 80.62 201 GLU A C 1
ATOM 1574 O O . GLU A 1 201 ? 30.293 4.630 -43.953 1.00 80.62 201 GLU A O 1
ATOM 1579 N N . PHE A 1 202 ? 30.371 3.416 -42.075 1.00 76.19 202 PHE A N 1
ATOM 1580 C CA . PHE A 1 202 ? 31.817 3.510 -41.940 1.00 76.19 202 PHE A CA 1
ATOM 1581 C C . PHE A 1 202 ? 32.559 2.822 -43.094 1.00 76.19 202 PHE A C 1
ATOM 1583 O O . PHE A 1 202 ? 33.529 3.363 -43.618 1.00 76.19 202 PHE A O 1
ATOM 1590 N N . ASN A 1 203 ? 32.107 1.642 -43.526 1.00 77.19 203 ASN A N 1
ATOM 1591 C CA . ASN A 1 203 ? 32.709 0.935 -44.656 1.00 77.19 203 ASN A CA 1
ATOM 1592 C C . ASN A 1 203 ? 32.551 1.709 -45.974 1.00 77.19 203 ASN A C 1
ATOM 1594 O O . ASN A 1 203 ? 33.507 1.792 -46.745 1.00 77.19 203 ASN A O 1
ATOM 1598 N N . GLU A 1 204 ? 31.372 2.276 -46.230 1.00 81.88 204 GLU A N 1
ATOM 1599 C CA . GLU A 1 204 ? 31.115 3.125 -47.399 1.00 81.88 204 GLU A CA 1
ATOM 1600 C C . GLU A 1 204 ? 32.018 4.363 -47.382 1.00 81.88 204 GLU A C 1
ATOM 1602 O O . GLU A 1 204 ? 32.667 4.678 -48.382 1.00 81.88 204 GLU A O 1
ATOM 1607 N N . TRP A 1 205 ? 32.164 4.993 -46.215 1.00 81.94 205 TRP A N 1
ATOM 1608 C CA . TRP A 1 205 ? 33.081 6.111 -46.020 1.00 81.94 205 TRP A CA 1
ATOM 1609 C C . TRP A 1 205 ? 34.552 5.728 -46.251 1.00 81.94 205 TRP A C 1
ATOM 1611 O O . TRP A 1 205 ? 35.283 6.464 -46.912 1.00 81.94 205 TRP A O 1
ATOM 1621 N N . LEU A 1 206 ? 35.002 4.550 -45.801 1.00 73.31 206 LEU A N 1
ATOM 1622 C CA . LEU A 1 206 ? 36.362 4.068 -46.083 1.00 73.31 206 LEU A CA 1
ATOM 1623 C C . LEU A 1 206 ? 36.611 3.867 -47.585 1.00 73.31 206 LEU A C 1
ATOM 1625 O O . LEU A 1 206 ? 37.719 4.118 -48.062 1.00 73.31 206 LEU A O 1
ATOM 1629 N N . VAL A 1 207 ? 35.610 3.403 -48.341 1.00 80.69 207 VAL A N 1
ATOM 1630 C CA . VAL A 1 207 ? 35.704 3.284 -49.806 1.00 80.69 207 VAL A CA 1
ATOM 1631 C C . VAL A 1 207 ? 35.776 4.668 -50.452 1.00 80.69 207 VAL A C 1
ATOM 1633 O O . VAL A 1 207 ? 36.620 4.882 -51.326 1.00 80.69 207 VAL A O 1
ATOM 1636 N N . TYR A 1 208 ? 34.953 5.609 -49.989 1.00 79.44 208 TYR A N 1
ATOM 1637 C CA . TYR A 1 208 ? 34.956 6.999 -50.444 1.00 79.44 208 TYR A CA 1
ATOM 1638 C C . TYR A 1 208 ? 36.313 7.679 -50.219 1.00 79.44 208 TYR A C 1
ATOM 1640 O O . TYR A 1 208 ? 36.918 8.164 -51.177 1.00 79.44 208 TYR A O 1
ATOM 1648 N N . ILE A 1 209 ? 36.850 7.618 -48.996 1.00 73.81 209 ILE A N 1
ATOM 1649 C CA . ILE A 1 209 ? 38.182 8.154 -48.687 1.00 73.81 209 ILE A CA 1
ATOM 1650 C C . ILE A 1 209 ? 39.261 7.458 -49.504 1.00 73.81 209 ILE A C 1
ATOM 1652 O O . ILE A 1 209 ? 40.189 8.119 -49.961 1.00 73.81 209 ILE A O 1
ATOM 1656 N N . ARG A 1 210 ? 39.156 6.145 -49.744 1.00 74.75 210 ARG A N 1
ATOM 1657 C CA . ARG A 1 210 ? 40.138 5.445 -50.581 1.00 74.75 210 ARG A CA 1
ATOM 1658 C C . ARG A 1 210 ? 40.163 5.968 -52.015 1.00 74.75 210 ARG A C 1
ATOM 1660 O O . ARG A 1 210 ? 41.242 6.099 -52.590 1.00 74.75 210 ARG A O 1
ATOM 1667 N N . ARG A 1 211 ? 38.996 6.269 -52.589 1.00 78.06 211 ARG A N 1
ATOM 1668 C CA . ARG A 1 211 ? 38.892 6.866 -53.926 1.00 78.06 211 ARG A CA 1
ATOM 1669 C C . ARG A 1 211 ? 39.513 8.262 -53.953 1.00 78.06 211 ARG A C 1
ATOM 1671 O O . ARG A 1 211 ? 40.386 8.509 -54.776 1.00 78.06 211 ARG A O 1
ATOM 1678 N N . ILE A 1 212 ? 39.142 9.118 -53.006 1.00 72.62 212 ILE A N 1
ATOM 1679 C CA . ILE A 1 212 ? 39.655 10.491 -52.935 1.00 72.62 212 ILE A CA 1
ATOM 1680 C C . ILE A 1 212 ? 41.158 10.523 -52.680 1.00 72.62 212 ILE A C 1
ATOM 1682 O O . ILE A 1 212 ? 41.887 11.238 -53.355 1.00 72.62 212 ILE A O 1
ATOM 1686 N N . ALA A 1 213 ? 41.659 9.711 -51.752 1.00 72.31 213 ALA A N 1
ATOM 1687 C CA . ALA A 1 213 ? 43.088 9.638 -51.470 1.00 72.31 213 ALA A CA 1
ATOM 1688 C C . ALA A 1 213 ? 43.903 9.224 -52.710 1.00 72.31 213 ALA A C 1
ATOM 1690 O O . ALA A 1 213 ? 45.039 9.667 -52.870 1.00 72.31 213 ALA A O 1
ATOM 1691 N N . LYS A 1 214 ? 43.331 8.401 -53.604 1.00 74.00 214 LYS A N 1
ATOM 1692 C CA . LYS A 1 214 ? 43.950 8.059 -54.891 1.00 74.00 214 LYS A CA 1
ATOM 1693 C C . LYS A 1 214 ? 44.002 9.268 -55.831 1.00 74.00 214 LYS A C 1
ATOM 1695 O O . LYS A 1 214 ? 45.048 9.493 -56.431 1.00 74.00 214 LYS A O 1
ATOM 1700 N N . GLU A 1 215 ? 42.918 10.031 -55.940 1.00 71.12 215 GLU A N 1
ATOM 1701 C CA . GLU A 1 215 ? 42.841 11.246 -56.769 1.00 71.12 215 GLU A CA 1
ATOM 1702 C C . GLU A 1 215 ? 43.810 12.327 -56.266 1.00 71.12 215 GLU A C 1
ATOM 1704 O O . GLU A 1 215 ? 44.621 12.835 -57.038 1.00 71.12 215 GLU A O 1
ATOM 1709 N N . VAL A 1 216 ? 43.828 12.583 -54.954 1.00 70.62 216 VAL A N 1
ATOM 1710 C CA . VAL A 1 216 ? 44.778 13.503 -54.303 1.00 70.62 216 VAL A CA 1
ATOM 1711 C C . VAL A 1 216 ? 46.218 13.036 -54.508 1.00 70.62 216 VAL A C 1
ATOM 1713 O O . VAL A 1 216 ? 47.083 13.830 -54.871 1.00 70.62 216 VAL A O 1
ATOM 1716 N N . GLY A 1 217 ? 46.491 11.740 -54.329 1.00 72.06 217 GLY A N 1
ATOM 1717 C CA . GLY A 1 217 ? 47.815 11.173 -54.582 1.00 72.06 217 GLY A CA 1
ATOM 1718 C C . GLY A 1 217 ? 48.268 11.363 -56.034 1.00 72.06 217 GLY A C 1
ATOM 1719 O O . GLY A 1 217 ? 49.413 11.736 -56.277 1.00 72.06 217 GLY A O 1
ATOM 1720 N N . GLN A 1 218 ? 47.373 11.161 -57.006 1.00 73.69 218 GLN A N 1
ATOM 1721 C CA . GLN A 1 218 ? 47.658 11.393 -58.426 1.00 73.69 218 GLN A CA 1
ATOM 1722 C C . GLN A 1 218 ? 47.894 12.876 -58.741 1.00 73.69 218 GLN A C 1
ATOM 1724 O O . GLN A 1 218 ? 48.830 13.188 -59.482 1.00 73.69 218 GLN A O 1
ATOM 1729 N N . ALA A 1 219 ? 47.106 13.784 -58.160 1.00 70.50 219 ALA A N 1
ATOM 1730 C CA . ALA A 1 219 ? 47.287 15.227 -58.305 1.00 70.50 219 ALA A CA 1
ATOM 1731 C C . ALA A 1 219 ? 48.635 15.685 -57.722 1.00 70.50 219 ALA A C 1
ATOM 1733 O O . ALA A 1 219 ? 49.407 16.354 -58.409 1.00 70.50 219 ALA A O 1
ATOM 1734 N N . ALA A 1 220 ? 48.980 15.224 -56.516 1.00 70.12 220 ALA A N 1
ATOM 1735 C CA . ALA A 1 220 ? 50.252 15.528 -55.864 1.00 70.12 220 ALA A CA 1
ATOM 1736 C C . ALA A 1 220 ? 51.461 15.004 -56.664 1.00 70.12 220 ALA A C 1
ATOM 1738 O O . ALA A 1 220 ? 52.443 15.726 -56.844 1.00 70.12 220 ALA A O 1
ATOM 1739 N N . ILE A 1 221 ? 51.392 13.777 -57.202 1.00 74.44 221 ILE A N 1
ATOM 1740 C CA . ILE A 1 221 ? 52.448 13.219 -58.069 1.00 74.44 221 ILE A CA 1
ATOM 1741 C C . ILE A 1 221 ? 52.579 14.039 -59.356 1.00 74.44 221 ILE A C 1
ATOM 1743 O O . ILE A 1 221 ? 53.694 14.369 -59.765 1.00 74.44 221 ILE A O 1
ATOM 1747 N N . SER A 1 222 ? 51.456 14.391 -59.984 1.00 73.19 222 SER A N 1
ATOM 1748 C CA . SER A 1 222 ? 51.442 15.185 -61.215 1.00 73.19 222 SER A CA 1
ATOM 1749 C C . SER A 1 222 ? 52.071 16.557 -60.977 1.00 73.19 222 SER A C 1
ATOM 1751 O O . SER A 1 222 ? 52.972 16.956 -61.713 1.00 73.19 222 SER A O 1
ATOM 1753 N N . GLN A 1 223 ? 51.709 17.224 -59.884 1.00 73.19 223 GLN A N 1
ATOM 1754 C CA . GLN A 1 223 ? 52.278 18.508 -59.493 1.00 73.19 223 GLN A CA 1
ATOM 1755 C C . GLN A 1 223 ? 53.776 18.415 -59.166 1.00 73.19 223 GLN A C 1
ATOM 1757 O O . GLN A 1 223 ? 54.563 19.218 -59.666 1.00 73.19 223 GLN A O 1
ATOM 1762 N N . ALA A 1 224 ? 54.208 17.403 -58.406 1.00 72.69 224 ALA A N 1
ATOM 1763 C CA . ALA A 1 224 ? 55.624 17.173 -58.119 1.00 72.69 224 ALA A CA 1
ATOM 1764 C C . ALA A 1 224 ? 56.434 16.895 -59.399 1.00 72.69 224 ALA A C 1
ATOM 1766 O O . ALA A 1 224 ? 57.558 17.382 -59.550 1.00 72.69 224 ALA A O 1
ATOM 1767 N N . SER A 1 225 ? 55.856 16.155 -60.352 1.00 74.38 225 SER A N 1
ATOM 1768 C CA . SER A 1 225 ? 56.483 15.878 -61.647 1.00 74.38 225 SER A CA 1
ATOM 1769 C C . SER A 1 225 ? 56.606 17.136 -62.518 1.00 74.38 225 SER A C 1
ATOM 1771 O O . SER A 1 225 ? 57.666 17.360 -63.104 1.00 74.38 225 SER A O 1
ATOM 1773 N N . LEU A 1 226 ? 55.587 18.005 -62.531 1.00 74.06 226 LEU A N 1
ATOM 1774 C CA . LEU A 1 226 ? 55.609 19.295 -63.227 1.00 74.06 226 LEU A CA 1
ATOM 1775 C C . LEU A 1 226 ? 56.647 20.240 -62.615 1.00 74.06 226 LEU A C 1
ATOM 1777 O O . LEU A 1 226 ? 57.440 20.836 -63.345 1.00 74.06 226 LEU A O 1
ATOM 1781 N N . SER A 1 227 ? 56.710 20.331 -61.286 1.00 69.38 227 SER A N 1
ATOM 1782 C CA . SER A 1 227 ? 57.737 21.105 -60.580 1.00 69.38 227 SER A CA 1
ATOM 1783 C C . SER A 1 227 ? 59.148 20.591 -60.882 1.00 69.38 227 SER A C 1
ATOM 1785 O O . SER A 1 227 ? 60.062 21.388 -61.106 1.00 69.38 227 SER A O 1
ATOM 1787 N N . ARG A 1 228 ? 59.335 19.266 -60.982 1.00 67.44 228 ARG A N 1
ATOM 1788 C CA . ARG A 1 228 ? 60.617 18.659 -61.372 1.00 67.44 228 ARG A CA 1
ATOM 1789 C C . ARG A 1 228 ? 60.988 18.967 -62.825 1.00 67.44 228 ARG A C 1
ATOM 1791 O O . ARG A 1 228 ? 62.130 19.330 -63.086 1.00 67.44 228 ARG A O 1
ATOM 1798 N N . GLN A 1 229 ? 60.042 18.886 -63.762 1.00 68.31 229 GLN A N 1
ATOM 1799 C CA . GLN A 1 229 ? 60.276 19.250 -65.166 1.00 68.31 229 GLN A CA 1
ATOM 1800 C C . GLN A 1 229 ? 60.598 20.741 -65.332 1.00 68.31 229 GLN A C 1
ATOM 1802 O O . GLN A 1 229 ? 61.488 21.088 -66.106 1.00 68.31 229 GLN A O 1
ATOM 1807 N N . ARG A 1 230 ? 59.927 21.627 -64.583 1.00 67.44 230 ARG A N 1
ATOM 1808 C CA . ARG A 1 230 ? 60.225 23.070 -64.563 1.00 67.44 230 ARG A CA 1
ATOM 1809 C C . ARG A 1 230 ? 61.633 23.352 -64.025 1.00 67.44 230 ARG A C 1
ATOM 1811 O O . ARG A 1 230 ? 62.338 24.157 -64.625 1.00 67.44 230 ARG A O 1
ATOM 1818 N N . LYS A 1 231 ? 62.072 22.655 -62.966 1.00 59.66 231 LYS A N 1
ATOM 1819 C CA . LYS A 1 231 ? 63.451 22.757 -62.444 1.00 59.66 231 LYS A CA 1
ATOM 1820 C C . LYS A 1 231 ? 64.500 22.272 -63.452 1.00 59.66 231 LYS A C 1
ATOM 1822 O O . LYS A 1 231 ? 65.499 22.950 -63.648 1.00 59.66 231 LYS A O 1
ATOM 1827 N N . ILE A 1 232 ? 64.251 21.156 -64.142 1.00 61.84 232 ILE A N 1
ATOM 1828 C CA . ILE A 1 232 ? 65.164 20.645 -65.182 1.00 61.84 232 ILE A CA 1
ATOM 1829 C C . ILE A 1 232 ? 65.242 21.615 -66.371 1.00 61.84 232 ILE A C 1
ATOM 1831 O O . ILE A 1 232 ? 66.331 21.872 -66.864 1.00 61.84 232 ILE A O 1
ATOM 1835 N N . ARG A 1 233 ? 64.118 22.203 -66.808 1.00 58.00 233 ARG A N 1
ATOM 1836 C CA . ARG A 1 233 ? 64.108 23.194 -67.901 1.00 58.00 233 ARG A CA 1
ATOM 1837 C C . ARG A 1 233 ? 64.869 24.476 -67.552 1.00 58.00 233 ARG A C 1
ATOM 1839 O O . ARG A 1 233 ? 65.593 24.962 -68.407 1.00 58.00 233 ARG A O 1
ATOM 1846 N N . LYS A 1 234 ? 64.750 24.977 -66.315 1.00 56.69 234 LYS A N 1
ATOM 1847 C CA . LYS A 1 234 ? 65.541 26.125 -65.829 1.00 56.69 234 LYS A CA 1
ATOM 1848 C C . LYS A 1 234 ? 67.046 25.810 -65.776 1.00 56.69 234 LYS A C 1
ATOM 1850 O O . LYS A 1 234 ? 67.852 26.622 -66.194 1.00 56.69 234 LYS A O 1
ATOM 1855 N N . CYS A 1 235 ? 67.420 24.595 -65.372 1.00 55.50 235 CYS A N 1
ATOM 1856 C CA . CYS A 1 235 ? 68.822 24.158 -65.325 1.00 55.50 235 CYS A CA 1
ATOM 1857 C C . CYS A 1 235 ? 69.475 23.979 -66.715 1.00 55.50 235 CYS A C 1
ATOM 1859 O O . CYS A 1 235 ? 70.694 23.911 -66.811 1.00 55.50 235 CYS A O 1
ATOM 1861 N N . VAL A 1 236 ? 68.683 23.860 -67.788 1.00 56.88 236 VAL A N 1
ATOM 1862 C CA . VAL A 1 236 ? 69.184 23.715 -69.171 1.00 56.88 236 VAL A CA 1
ATOM 1863 C C . VAL A 1 236 ? 69.392 25.073 -69.854 1.00 56.88 236 VAL A C 1
ATOM 1865 O O . VAL A 1 236 ? 70.168 25.159 -70.800 1.00 56.88 236 VAL A O 1
ATOM 1868 N N . THR A 1 237 ? 68.729 26.136 -69.390 1.00 54.88 237 THR A N 1
ATOM 1869 C CA . THR A 1 237 ? 68.917 27.502 -69.909 1.00 54.88 237 THR A CA 1
ATOM 1870 C C . THR A 1 237 ? 70.099 28.241 -69.280 1.00 54.88 237 THR A C 1
ATOM 1872 O O . THR A 1 237 ? 70.603 29.172 -69.899 1.00 54.88 237 THR A O 1
ATOM 1875 N N . ASP A 1 238 ? 70.580 27.783 -68.122 1.00 49.22 238 ASP A N 1
ATOM 1876 C CA . ASP A 1 238 ? 71.722 28.361 -67.413 1.00 49.22 238 ASP A CA 1
ATOM 1877 C C . ASP A 1 238 ? 72.946 27.443 -67.582 1.00 49.22 238 ASP A C 1
ATOM 1879 O O . ASP A 1 238 ? 73.236 26.577 -66.757 1.00 49.22 238 ASP A O 1
ATOM 1883 N N . THR A 1 239 ? 73.661 27.578 -68.701 1.00 48.03 239 THR A N 1
ATOM 1884 C CA . THR A 1 239 ? 74.996 26.985 -68.846 1.00 48.03 239 THR A CA 1
ATOM 1885 C C . THR A 1 239 ? 76.005 27.844 -68.098 1.00 48.03 239 THR A C 1
ATOM 1887 O O . THR A 1 239 ? 76.512 28.797 -68.673 1.00 48.03 239 THR A O 1
ATOM 1890 N N . GLU A 1 240 ? 76.269 27.508 -66.836 1.00 46.97 240 GLU A N 1
ATOM 1891 C CA . GLU A 1 240 ? 77.599 27.488 -66.208 1.00 46.97 240 GLU A CA 1
ATOM 1892 C C . GLU A 1 240 ? 77.464 27.021 -64.742 1.00 46.97 240 GLU A C 1
ATOM 1894 O O . GLU A 1 240 ? 76.640 27.518 -63.985 1.00 46.97 240 GLU A O 1
ATOM 1899 N N . GLU A 1 241 ? 78.272 26.017 -64.381 1.00 40.84 241 GLU A N 1
ATOM 1900 C CA . GLU A 1 241 ? 78.439 25.417 -63.042 1.00 40.84 241 GLU A CA 1
ATOM 1901 C C . GLU A 1 241 ? 77.375 24.414 -62.540 1.00 40.84 241 GLU A C 1
ATOM 1903 O O . GLU A 1 241 ? 76.712 24.591 -61.523 1.00 40.84 241 GLU A O 1
ATOM 1908 N N . CYS A 1 242 ? 77.319 23.239 -63.178 1.00 44.72 242 CYS A N 1
ATOM 1909 C CA . CYS A 1 242 ? 76.826 22.014 -62.536 1.00 44.72 242 CYS A CA 1
ATOM 1910 C C . CYS A 1 242 ? 77.999 21.106 -62.144 1.00 44.72 242 CYS A C 1
ATOM 1912 O O . CYS A 1 242 ? 78.360 20.174 -62.863 1.00 44.72 242 CYS A O 1
ATOM 1914 N N . SER A 1 243 ? 78.599 21.367 -60.984 1.00 40.59 243 SER A N 1
ATOM 1915 C CA . SER A 1 243 ? 79.490 20.415 -60.322 1.00 40.59 243 SER A CA 1
ATOM 1916 C C . SER A 1 243 ? 79.469 20.631 -58.808 1.00 40.59 243 SER A C 1
ATOM 1918 O O . SER A 1 243 ? 79.768 21.719 -58.334 1.00 40.59 243 SER A O 1
ATOM 1920 N N . ALA A 1 244 ? 79.215 19.531 -58.095 1.00 37.44 244 ALA A N 1
ATOM 1921 C CA . ALA A 1 244 ? 79.299 19.329 -56.648 1.00 37.44 244 ALA A CA 1
ATOM 1922 C C . ALA A 1 244 ? 78.105 19.814 -55.805 1.00 37.44 244 ALA A C 1
ATOM 1924 O O . ALA A 1 244 ? 77.798 20.995 -55.726 1.00 37.44 244 ALA A O 1
ATOM 1925 N N . GLY A 1 245 ? 77.484 18.874 -55.082 1.00 33.81 245 GLY A N 1
ATOM 1926 C CA . GLY A 1 245 ? 76.651 19.216 -53.925 1.00 33.81 245 GLY A CA 1
ATOM 1927 C C . GLY A 1 245 ? 75.388 18.388 -53.757 1.00 33.81 245 GLY A C 1
ATOM 1928 O O . GLY A 1 245 ? 74.275 18.892 -53.856 1.00 33.81 245 GLY A O 1
ATOM 1929 N N . MET A 1 246 ? 75.551 17.107 -53.445 1.00 41.59 246 MET A N 1
ATOM 1930 C CA . MET A 1 246 ? 74.500 16.268 -52.879 1.00 41.59 246 MET A CA 1
ATOM 1931 C C . MET A 1 246 ? 74.172 16.782 -51.463 1.00 41.59 246 MET A C 1
ATOM 1933 O O . MET A 1 246 ? 74.812 16.344 -50.522 1.00 41.59 246 MET A O 1
ATOM 1937 N N . HIS A 1 247 ? 73.272 17.769 -51.333 1.00 33.62 247 HIS A N 1
ATOM 1938 C CA . HIS A 1 247 ? 72.444 18.116 -50.156 1.00 33.62 247 HIS A CA 1
ATOM 1939 C C . HIS A 1 247 ? 72.024 19.594 -50.197 1.00 33.62 247 HIS A C 1
ATOM 1941 O O . HIS A 1 247 ? 72.835 20.465 -49.916 1.00 33.62 247 HIS A O 1
ATOM 1947 N N . ALA A 1 248 ? 70.738 19.863 -50.437 1.00 30.22 248 ALA A N 1
ATOM 1948 C CA . ALA A 1 248 ? 69.990 20.934 -49.771 1.00 30.22 248 ALA A CA 1
ATOM 1949 C C . ALA A 1 248 ? 68.523 20.856 -50.203 1.00 30.22 248 ALA A C 1
ATOM 1951 O O . ALA A 1 248 ? 68.163 21.108 -51.352 1.00 30.22 248 ALA A O 1
ATOM 1952 N N . TYR A 1 249 ? 67.664 20.496 -49.259 1.00 41.56 249 TYR A N 1
ATOM 1953 C CA . TYR A 1 249 ? 66.213 20.582 -49.364 1.00 41.56 249 TYR A CA 1
ATOM 1954 C C . TYR A 1 249 ? 65.812 22.064 -49.276 1.00 41.56 249 TYR A C 1
ATOM 1956 O O . TYR A 1 249 ? 65.277 22.510 -48.270 1.00 41.56 249 TYR A O 1
ATOM 1964 N N . ALA A 1 250 ? 66.133 22.855 -50.299 1.00 34.00 250 ALA A N 1
ATOM 1965 C CA . ALA A 1 250 ? 65.641 24.221 -50.429 1.00 34.00 250 ALA A CA 1
ATOM 1966 C C . ALA A 1 250 ? 64.367 24.182 -51.285 1.00 34.00 250 ALA A C 1
ATOM 1968 O O . ALA A 1 250 ? 64.389 24.058 -52.514 1.00 34.00 250 ALA A O 1
ATOM 1969 N N . LEU A 1 251 ? 63.233 24.154 -50.589 1.00 39.94 251 LEU A N 1
ATOM 1970 C CA . LEU A 1 251 ? 61.917 24.398 -51.158 1.00 39.94 251 LEU A CA 1
ATOM 1971 C C . LEU A 1 251 ? 61.828 25.898 -51.457 1.00 39.94 251 LEU A C 1
ATOM 1973 O O . LEU A 1 251 ? 61.721 26.690 -50.528 1.00 39.94 251 LEU 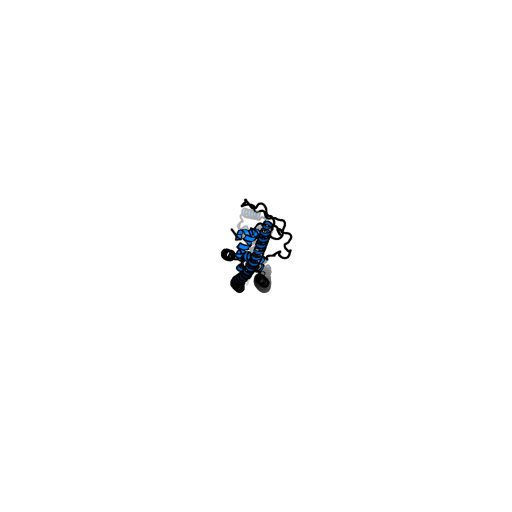A O 1
ATOM 1977 N N . ASP A 1 252 ? 61.881 26.279 -52.734 1.00 34.81 252 ASP A N 1
ATOM 1978 C CA . ASP A 1 252 ? 61.485 27.624 -53.159 1.00 34.81 252 ASP A CA 1
ATOM 1979 C C . ASP A 1 252 ? 60.009 27.816 -52.794 1.00 34.81 252 ASP A C 1
ATOM 1981 O O . ASP A 1 252 ? 59.118 27.212 -53.399 1.00 34.81 252 ASP A O 1
ATOM 1985 N N . LEU A 1 253 ? 59.772 28.624 -51.762 1.00 46.66 253 LEU A N 1
ATOM 1986 C CA . LEU A 1 253 ? 58.459 28.937 -51.196 1.00 46.66 253 LEU A CA 1
ATOM 1987 C C . LEU A 1 253 ? 57.623 29.887 -52.077 1.00 46.66 253 LEU A C 1
ATOM 1989 O O . LEU A 1 253 ? 56.481 30.174 -51.745 1.00 46.66 253 LEU A O 1
ATOM 1993 N N . GLU A 1 254 ? 58.152 30.368 -53.202 1.00 40.19 254 GLU A N 1
ATOM 1994 C CA . GLU A 1 254 ? 57.571 31.498 -53.946 1.00 40.19 254 GLU A CA 1
ATOM 1995 C C . GLU A 1 254 ? 56.552 31.115 -55.036 1.00 40.19 254 GLU A C 1
ATOM 1997 O O . GLU A 1 254 ? 56.122 31.970 -55.798 1.00 40.19 254 GLU A O 1
ATOM 2002 N N . HIS A 1 255 ? 56.167 29.841 -55.175 1.00 41.56 255 HIS A N 1
ATOM 2003 C CA . HIS A 1 255 ? 55.223 29.409 -56.230 1.00 41.56 255 HIS A CA 1
ATOM 2004 C C . HIS A 1 255 ? 53.939 28.748 -55.700 1.00 41.56 255 HIS A C 1
ATOM 2006 O O . HIS A 1 255 ? 53.236 28.079 -56.458 1.00 41.56 255 HIS A O 1
ATOM 2012 N N . LEU A 1 256 ? 53.619 28.930 -54.415 1.00 42.91 256 LEU A N 1
ATOM 2013 C CA . LEU A 1 256 ? 52.349 28.474 -53.834 1.00 42.91 256 LEU A CA 1
ATOM 2014 C C . LEU A 1 256 ? 51.157 29.398 -54.150 1.00 42.91 256 LEU A C 1
ATOM 2016 O O . LEU A 1 256 ? 50.025 28.959 -53.996 1.00 42.91 256 LEU A O 1
ATOM 2020 N N . ASP A 1 257 ? 51.389 30.602 -54.683 1.00 37.47 257 ASP A N 1
ATOM 2021 C CA . ASP A 1 257 ? 50.332 31.582 -55.005 1.00 37.47 257 ASP A CA 1
ATOM 2022 C C . ASP A 1 257 ? 49.586 31.317 -56.330 1.00 37.47 257 ASP A C 1
ATOM 2024 O O . ASP A 1 257 ? 48.711 32.086 -56.717 1.00 37.47 257 ASP A O 1
ATOM 2028 N N . ALA A 1 258 ? 49.914 30.240 -57.053 1.00 38.22 258 ALA A N 1
ATOM 2029 C CA . ALA A 1 258 ? 49.304 29.914 -58.350 1.00 38.22 258 ALA A CA 1
ATOM 2030 C C . ALA A 1 258 ? 48.564 28.565 -58.358 1.00 38.22 258 ALA A C 1
ATOM 2032 O O . ALA A 1 258 ? 48.514 27.886 -59.387 1.00 38.22 258 ALA A O 1
ATOM 2033 N N . LEU A 1 259 ? 48.040 28.140 -57.207 1.00 42.34 259 LEU A N 1
ATOM 2034 C CA . LEU A 1 259 ? 47.089 27.035 -57.134 1.00 42.34 259 LEU A CA 1
ATOM 2035 C C . LEU A 1 259 ? 45.712 27.625 -56.875 1.00 42.34 259 LEU A C 1
ATOM 2037 O O . LEU A 1 259 ? 45.499 28.237 -55.834 1.00 42.34 259 LEU A O 1
ATOM 2041 N N . ASP A 1 260 ? 44.824 27.447 -57.855 1.00 36.69 260 ASP A N 1
ATOM 2042 C CA . ASP A 1 260 ? 43.401 27.757 -57.756 1.00 36.69 260 ASP A CA 1
ATOM 2043 C C . ASP A 1 260 ? 42.856 27.400 -56.369 1.00 36.69 260 ASP A C 1
ATOM 2045 O O . ASP A 1 260 ? 43.053 26.289 -55.863 1.00 36.69 260 ASP A O 1
ATOM 2049 N N . GLU A 1 261 ? 42.088 28.328 -55.804 1.00 43.31 261 GLU A N 1
ATOM 2050 C CA . GLU A 1 261 ? 41.307 28.175 -54.572 1.00 43.31 261 GLU A CA 1
ATOM 2051 C C . GLU A 1 261 ? 40.312 26.983 -54.613 1.00 43.31 261 GLU A C 1
ATOM 2053 O O . GLU A 1 261 ? 39.651 26.687 -53.620 1.00 43.31 261 GLU A O 1
ATOM 2058 N N . GLU A 1 262 ? 40.209 26.245 -55.726 1.00 40.69 262 GLU A N 1
ATOM 2059 C CA . GLU A 1 262 ? 39.241 25.161 -55.959 1.00 40.69 262 GLU A CA 1
ATOM 2060 C C . GLU A 1 262 ? 39.566 23.809 -55.295 1.00 40.69 262 GLU A C 1
ATOM 2062 O O . GLU A 1 262 ? 38.753 22.888 -55.364 1.00 40.69 262 GLU A O 1
ATOM 2067 N N . THR A 1 263 ? 40.712 23.638 -54.629 1.00 45.41 263 THR A N 1
ATOM 2068 C CA . THR A 1 263 ? 41.077 22.340 -54.011 1.00 45.41 263 THR A CA 1
ATOM 2069 C C . THR A 1 263 ? 41.229 22.375 -52.493 1.00 45.41 263 THR A C 1
ATOM 2071 O O . THR A 1 263 ? 42.006 21.613 -51.914 1.00 45.41 263 THR A O 1
ATOM 2074 N N . ILE A 1 264 ? 40.423 23.187 -51.805 1.00 44.03 264 ILE A N 1
ATOM 2075 C CA . ILE A 1 264 ? 40.180 22.977 -50.371 1.00 44.03 264 ILE A CA 1
ATOM 2076 C C . ILE A 1 264 ? 39.306 21.722 -50.227 1.00 44.03 264 ILE A C 1
ATOM 2078 O O . ILE A 1 264 ? 38.079 21.767 -50.265 1.00 44.03 264 ILE A O 1
ATOM 2082 N N . LEU A 1 265 ? 39.955 20.563 -50.117 1.00 53.44 265 LEU A N 1
ATOM 2083 C CA . LEU A 1 265 ? 39.289 19.285 -49.889 1.00 53.44 265 LEU A CA 1
ATOM 2084 C C . LEU A 1 265 ? 38.797 19.215 -48.433 1.00 53.44 265 LEU A C 1
ATOM 2086 O O . LEU A 1 265 ? 39.547 18.855 -47.524 1.00 53.44 265 LEU A O 1
ATOM 2090 N N . GLU A 1 266 ? 37.534 19.559 -48.193 1.00 55.66 266 GLU A N 1
ATOM 2091 C CA . GLU A 1 266 ? 36.892 19.331 -46.897 1.00 55.66 266 GLU A CA 1
ATOM 2092 C C . GLU A 1 266 ? 36.572 17.835 -46.720 1.00 55.66 266 GLU A C 1
ATOM 2094 O O . GLU A 1 266 ? 35.791 17.240 -47.467 1.00 55.66 266 GLU A O 1
ATOM 2099 N N . PHE A 1 267 ? 37.193 17.198 -45.724 1.00 61.47 267 PHE A N 1
ATOM 2100 C CA . PHE A 1 267 ? 36.924 15.803 -45.373 1.00 61.47 267 PHE A CA 1
ATOM 2101 C C . PHE A 1 267 ? 35.873 15.726 -44.261 1.00 61.47 267 PHE A C 1
ATOM 2103 O O . PHE A 1 267 ? 36.135 16.138 -43.132 1.00 61.47 267 PHE A O 1
ATOM 2110 N N . ASP A 1 268 ? 34.714 15.120 -44.533 1.00 63.44 268 ASP A N 1
ATOM 2111 C CA . ASP A 1 268 ? 33.742 14.815 -43.476 1.00 63.44 268 ASP A CA 1
ATOM 2112 C C . ASP A 1 268 ? 34.232 13.631 -42.620 1.00 63.44 268 ASP A C 1
ATOM 2114 O O . ASP A 1 268 ? 34.196 12.471 -43.042 1.00 63.44 268 ASP A O 1
ATOM 2118 N N . LEU A 1 269 ? 34.707 13.926 -41.408 1.00 69.06 269 LEU A N 1
ATOM 2119 C CA . LEU A 1 269 ? 35.151 12.952 -40.401 1.00 69.06 269 LEU A CA 1
ATOM 2120 C C . LEU A 1 269 ? 34.004 12.459 -39.499 1.00 69.06 269 LEU A C 1
ATOM 2122 O O . LEU A 1 269 ? 34.211 11.571 -38.663 1.00 69.06 269 LEU A O 1
ATOM 2126 N N . ALA A 1 270 ? 32.777 12.968 -39.660 1.00 68.69 270 ALA A N 1
ATOM 2127 C CA . ALA A 1 270 ? 31.644 12.592 -38.817 1.00 68.69 270 ALA A CA 1
ATOM 2128 C C . ALA A 1 270 ? 31.329 11.079 -38.810 1.00 68.69 270 ALA A C 1
ATOM 2130 O O . ALA A 1 270 ? 30.912 10.574 -37.759 1.00 68.69 270 ALA A O 1
ATOM 2131 N N . PRO A 1 271 ? 31.500 10.312 -39.909 1.00 69.81 271 PRO A N 1
ATOM 2132 C CA . PRO A 1 271 ? 31.319 8.856 -39.889 1.00 69.81 271 PRO A CA 1
ATOM 2133 C C . PRO A 1 271 ? 32.362 8.124 -39.030 1.00 69.81 271 PRO A C 1
ATOM 2135 O O . PRO A 1 271 ? 32.021 7.163 -38.339 1.00 69.81 271 PRO A O 1
ATOM 2138 N N . LEU A 1 272 ? 33.610 8.607 -39.006 1.00 69.81 272 LEU A N 1
ATOM 2139 C CA . LEU A 1 272 ? 34.690 8.059 -38.176 1.00 69.81 272 LEU A CA 1
ATOM 2140 C C . LEU A 1 272 ? 34.415 8.299 -36.685 1.00 69.81 272 LEU A C 1
ATOM 2142 O O . LEU A 1 272 ? 34.497 7.372 -35.879 1.00 69.81 272 LEU A O 1
ATOM 2146 N N . TYR A 1 273 ? 34.028 9.526 -36.322 1.00 68.62 273 TYR A N 1
ATOM 2147 C CA . TYR A 1 273 ? 33.702 9.880 -34.938 1.00 68.62 273 TYR A CA 1
ATOM 2148 C C . TYR A 1 273 ? 32.493 9.089 -34.411 1.00 68.62 273 TYR A C 1
ATOM 2150 O O . TYR A 1 273 ? 32.517 8.556 -33.297 1.00 68.62 273 TYR A O 1
ATOM 2158 N N . ARG A 1 274 ? 31.445 8.942 -35.236 1.00 69.69 274 ARG A N 1
ATOM 2159 C CA . ARG A 1 274 ? 30.256 8.142 -34.898 1.00 69.69 274 ARG A CA 1
ATOM 2160 C C . ARG A 1 274 ? 30.592 6.667 -34.687 1.00 69.69 274 ARG A C 1
ATOM 2162 O O . ARG A 1 274 ? 30.140 6.093 -33.695 1.00 69.69 274 ARG A O 1
ATOM 2169 N N . ALA A 1 275 ? 31.391 6.072 -35.573 1.00 69.44 275 ALA A N 1
ATOM 2170 C CA . ALA A 1 275 ? 31.818 4.680 -35.448 1.00 69.44 275 ALA A CA 1
ATOM 2171 C C . ALA A 1 275 ? 32.629 4.447 -34.170 1.00 69.44 275 ALA A C 1
ATOM 2173 O O . ALA A 1 275 ? 32.275 3.574 -33.373 1.00 69.44 275 ALA A O 1
ATOM 2174 N N . HIS A 1 276 ? 33.629 5.298 -33.920 1.00 69.12 276 HIS A N 1
ATOM 2175 C CA . HIS A 1 276 ? 34.480 5.202 -32.740 1.00 69.12 276 HIS A CA 1
ATOM 2176 C C . HIS A 1 276 ? 33.682 5.265 -31.433 1.00 69.12 276 HIS A C 1
ATOM 2178 O O . HIS A 1 276 ? 33.832 4.402 -30.569 1.00 69.12 276 HIS A O 1
ATOM 2184 N N . ASN A 1 277 ? 32.801 6.257 -31.289 1.00 68.94 277 ASN A N 1
ATOM 2185 C CA . ASN A 1 277 ? 32.066 6.465 -30.044 1.00 68.94 277 ASN A CA 1
ATOM 2186 C C . ASN A 1 277 ? 31.051 5.335 -29.767 1.00 68.94 277 ASN A C 1
ATOM 2188 O O . ASN A 1 277 ? 30.882 4.881 -28.633 1.00 68.94 277 ASN A O 1
ATOM 2192 N N . ILE A 1 278 ? 30.409 4.807 -30.812 1.00 71.94 278 ILE A N 1
ATOM 2193 C CA . ILE A 1 278 ? 29.455 3.698 -30.675 1.00 71.94 278 ILE A CA 1
ATOM 2194 C C . ILE A 1 278 ? 30.182 2.392 -30.339 1.00 71.94 278 ILE A C 1
ATOM 2196 O O . ILE A 1 278 ? 29.745 1.665 -29.448 1.00 71.94 278 ILE A O 1
ATOM 2200 N N . GLN A 1 279 ? 31.328 2.118 -30.961 1.00 68.44 279 GLN A N 1
ATOM 2201 C CA . GLN A 1 279 ? 32.137 0.932 -30.650 1.00 68.44 279 GLN A CA 1
ATOM 2202 C C . GLN A 1 279 ? 32.823 1.025 -29.288 1.00 68.44 279 GLN A C 1
ATOM 2204 O O . GLN A 1 279 ? 32.959 0.008 -28.609 1.00 68.44 279 GLN A O 1
ATOM 2209 N N . HIS A 1 280 ? 33.186 2.232 -28.847 1.00 66.25 280 HIS A N 1
ATOM 2210 C CA . HIS A 1 280 ? 33.618 2.482 -27.475 1.00 66.25 280 HIS A CA 1
ATOM 2211 C C . HIS A 1 280 ? 32.498 2.148 -26.480 1.00 66.25 280 HIS A C 1
ATOM 2213 O O . HIS A 1 280 ? 32.735 1.465 -25.487 1.00 66.25 280 HIS A O 1
ATOM 2219 N N . THR A 1 281 ? 31.263 2.555 -26.784 1.00 62.75 281 THR A N 1
ATOM 2220 C CA . THR A 1 281 ? 30.078 2.259 -25.960 1.00 62.75 281 THR A CA 1
ATOM 2221 C C . THR A 1 281 ? 29.715 0.764 -25.956 1.00 62.75 281 THR A C 1
ATOM 2223 O O . THR A 1 281 ? 29.164 0.270 -24.976 1.00 62.75 281 THR A O 1
ATOM 2226 N N . LEU A 1 282 ? 30.035 0.032 -27.028 1.00 65.62 282 LEU A N 1
ATOM 2227 C CA . LEU A 1 282 ? 29.787 -1.411 -27.172 1.00 65.62 282 LEU A CA 1
ATOM 2228 C C . LEU A 1 282 ? 30.949 -2.299 -26.678 1.00 65.62 282 LEU A C 1
ATOM 2230 O O . LEU A 1 282 ? 30.773 -3.507 -26.564 1.00 65.62 282 LEU A O 1
ATOM 2234 N N . GLY A 1 283 ? 32.127 -1.732 -26.393 1.00 60.09 283 GLY A N 1
ATOM 2235 C CA . GLY A 1 283 ? 33.311 -2.473 -25.934 1.00 60.09 283 GLY A CA 1
ATOM 2236 C C . GLY A 1 283 ? 34.100 -3.210 -27.030 1.00 60.09 283 GLY A C 1
ATOM 2237 O O . GLY A 1 283 ? 35.072 -3.894 -26.723 1.00 60.09 283 GLY A O 1
ATOM 2238 N N . LEU A 1 284 ? 33.748 -3.047 -28.309 1.00 60.50 284 LEU A N 1
ATOM 2239 C CA . LEU A 1 284 ? 34.339 -3.761 -29.455 1.00 60.50 284 LEU A CA 1
ATOM 2240 C C . LEU A 1 284 ? 35.511 -2.990 -30.096 1.00 60.50 284 LEU A C 1
ATOM 2242 O O . LEU A 1 284 ? 35.558 -2.781 -31.309 1.00 60.50 284 LEU A O 1
ATOM 2246 N N . ARG A 1 285 ? 36.471 -2.542 -29.276 1.00 57.31 285 ARG A N 1
ATOM 2247 C CA . ARG A 1 285 ? 37.612 -1.723 -29.734 1.00 57.31 285 ARG A CA 1
ATOM 2248 C C . ARG A 1 285 ? 38.530 -2.466 -30.708 1.00 57.31 285 ARG A C 1
ATOM 2250 O O . ARG A 1 285 ? 38.888 -1.931 -31.750 1.00 57.31 285 ARG A O 1
ATOM 2257 N N . GLU A 1 286 ? 38.883 -3.703 -30.393 1.00 55.66 286 GLU A N 1
ATOM 2258 C CA . GLU A 1 286 ? 39.905 -4.468 -31.120 1.00 55.66 286 GLU A CA 1
ATOM 2259 C C . GLU A 1 286 ? 39.502 -4.770 -32.575 1.00 55.66 286 GLU A C 1
ATOM 2261 O O . GLU A 1 286 ? 40.295 -4.631 -33.506 1.00 55.66 286 GLU A O 1
ATOM 2266 N N . TYR A 1 287 ? 38.218 -5.065 -32.799 1.00 59.97 287 TYR A N 1
ATOM 2267 C CA . TYR A 1 287 ? 37.657 -5.269 -34.135 1.00 59.97 287 TYR A CA 1
ATOM 2268 C C . TYR A 1 287 ? 37.702 -4.002 -35.003 1.00 59.97 287 TYR A C 1
ATOM 2270 O O . TYR A 1 287 ? 37.981 -4.068 -36.203 1.00 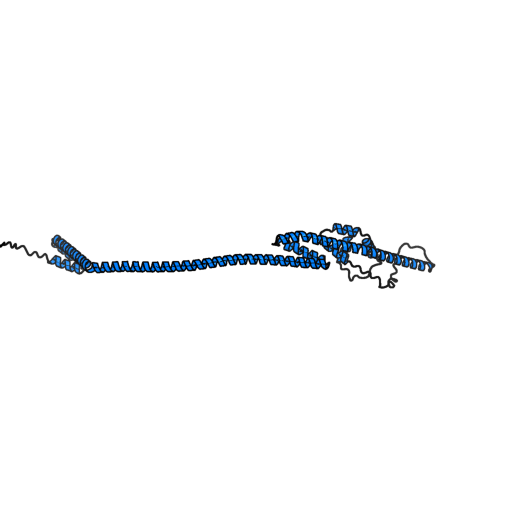59.97 287 TYR A O 1
ATOM 2278 N N . TYR A 1 288 ? 37.448 -2.840 -34.397 1.00 61.81 288 TYR A N 1
ATOM 2279 C CA . TYR A 1 288 ? 37.503 -1.550 -35.078 1.00 61.81 288 TYR A CA 1
ATOM 2280 C C . TYR A 1 288 ? 38.925 -1.180 -35.505 1.00 61.81 288 TYR A C 1
ATOM 2282 O O . TYR A 1 288 ? 39.146 -0.835 -36.669 1.00 61.81 288 TYR A O 1
ATOM 2290 N N . TYR A 1 289 ? 39.896 -1.314 -34.596 1.00 59.81 289 TYR A N 1
ATOM 2291 C CA . TYR A 1 289 ? 41.295 -0.988 -34.879 1.00 59.81 289 TYR A CA 1
ATOM 2292 C C . TYR A 1 289 ? 41.888 -1.884 -35.973 1.00 59.81 289 TYR A C 1
ATOM 2294 O O . TYR A 1 289 ? 42.532 -1.375 -36.890 1.00 59.81 289 TYR A O 1
ATOM 2302 N N . ASN A 1 290 ? 41.579 -3.185 -35.974 1.00 61.69 290 ASN A N 1
ATOM 2303 C CA . ASN A 1 290 ? 42.012 -4.099 -37.038 1.00 61.69 290 ASN A CA 1
ATOM 2304 C C . ASN A 1 290 ? 41.462 -3.706 -38.422 1.00 61.69 290 ASN A C 1
ATOM 2306 O O . ASN A 1 290 ? 42.150 -3.816 -39.445 1.00 61.69 290 ASN A O 1
ATOM 2310 N N . ARG A 1 291 ? 40.227 -3.194 -38.473 1.00 59.16 291 ARG A N 1
ATOM 2311 C CA . ARG A 1 291 ? 39.577 -2.780 -39.722 1.00 59.16 291 ARG A CA 1
ATOM 2312 C C . ARG A 1 291 ? 40.117 -1.445 -40.249 1.00 59.16 291 ARG A C 1
ATOM 2314 O O . ARG A 1 291 ? 40.289 -1.299 -41.458 1.00 59.16 291 ARG A O 1
ATOM 2321 N N . ILE A 1 292 ? 40.453 -0.509 -39.358 1.00 58.84 292 ILE A N 1
ATOM 2322 C CA . ILE A 1 292 ? 41.167 0.728 -39.714 1.00 58.84 292 ILE A CA 1
ATOM 2323 C C . ILE A 1 292 ? 42.589 0.426 -40.191 1.00 58.84 292 ILE A C 1
ATOM 2325 O O . ILE A 1 292 ? 42.998 0.936 -41.233 1.00 58.84 292 ILE A O 1
ATOM 2329 N N . GLY A 1 293 ? 43.321 -0.436 -39.479 1.00 55.22 293 GLY A N 1
ATOM 2330 C CA . GLY A 1 293 ? 44.699 -0.808 -39.814 1.00 55.22 293 GLY A CA 1
ATOM 2331 C C . GLY A 1 293 ? 44.836 -1.496 -41.177 1.00 55.22 293 GLY A C 1
ATOM 2332 O O . GLY A 1 293 ? 45.844 -1.326 -41.860 1.00 55.22 293 GLY A O 1
ATOM 2333 N N . SER A 1 294 ? 43.788 -2.195 -41.622 1.00 53.06 294 SER A N 1
ATOM 2334 C CA . SER A 1 294 ? 43.713 -2.808 -42.957 1.00 53.06 294 SER A CA 1
ATOM 2335 C C . SER A 1 294 ? 43.514 -1.784 -44.088 1.00 53.06 294 SER A C 1
ATOM 2337 O O . SER A 1 294 ? 43.662 -2.107 -45.269 1.00 53.06 294 SER A O 1
ATOM 2339 N N . CYS A 1 295 ? 43.174 -0.533 -43.767 1.00 51.66 295 CYS A N 1
ATOM 2340 C CA . CYS A 1 295 ? 42.927 0.508 -44.753 1.00 51.66 295 CYS A CA 1
ATOM 2341 C C . CYS A 1 295 ? 44.216 1.292 -45.061 1.00 51.66 295 CYS A C 1
ATOM 2343 O O . CYS A 1 295 ? 44.468 2.363 -44.511 1.00 51.66 295 CYS A O 1
ATOM 2345 N N . ASN A 1 296 ? 45.018 0.790 -46.010 1.00 47.78 296 ASN A N 1
ATOM 2346 C CA . ASN A 1 296 ? 46.259 1.441 -46.470 1.00 47.78 296 ASN A CA 1
ATOM 2347 C C . ASN A 1 296 ? 46.077 2.903 -46.935 1.00 47.78 296 ASN A C 1
ATOM 2349 O O . ASN A 1 296 ? 47.036 3.666 -46.946 1.00 47.78 296 ASN A O 1
ATOM 2353 N N . SER A 1 297 ? 44.853 3.326 -47.263 1.00 47.81 297 SER A N 1
ATOM 2354 C CA . SER A 1 297 ? 44.563 4.712 -47.647 1.00 47.81 297 SER A CA 1
ATOM 2355 C C . SER A 1 297 ? 44.704 5.721 -46.507 1.00 47.81 297 SER A C 1
ATOM 2357 O O . SER A 1 297 ? 45.109 6.851 -46.751 1.00 47.81 297 SER A O 1
ATOM 2359 N N . ILE A 1 298 ? 44.445 5.316 -45.260 1.00 51.75 298 ILE A N 1
ATOM 2360 C CA . ILE A 1 298 ? 44.627 6.187 -44.086 1.00 51.75 298 ILE A CA 1
ATOM 2361 C C . ILE A 1 298 ? 46.127 6.395 -43.813 1.00 51.75 298 ILE A C 1
ATOM 2363 O O . ILE A 1 298 ? 46.553 7.483 -43.429 1.00 51.75 298 ILE A O 1
ATOM 2367 N N . ARG A 1 299 ? 46.963 5.389 -44.118 1.00 46.47 299 ARG A N 1
ATOM 2368 C CA . ARG A 1 299 ? 48.430 5.523 -44.105 1.00 46.47 299 ARG A CA 1
ATOM 2369 C C . ARG A 1 299 ? 48.934 6.505 -45.168 1.00 46.47 299 ARG A C 1
ATOM 2371 O O . ARG A 1 299 ? 49.887 7.230 -44.904 1.00 46.47 299 ARG A O 1
ATOM 2378 N N . ILE A 1 300 ? 48.279 6.567 -46.331 1.00 41.09 300 ILE A N 1
ATOM 2379 C CA . ILE A 1 300 ? 48.595 7.534 -47.396 1.00 41.09 300 ILE A CA 1
ATOM 2380 C C . ILE A 1 300 ? 48.225 8.962 -46.962 1.00 41.09 300 ILE A C 1
ATOM 2382 O O . ILE A 1 300 ? 49.037 9.866 -47.130 1.00 41.09 300 ILE A O 1
ATOM 2386 N N . CYS A 1 301 ? 47.075 9.172 -46.310 1.00 41.75 301 CYS A N 1
ATOM 2387 C CA . CYS A 1 301 ? 46.735 10.472 -45.712 1.00 41.75 301 CYS A CA 1
ATOM 2388 C C . CYS A 1 301 ? 47.735 10.892 -44.617 1.00 41.75 301 CYS A C 1
ATOM 2390 O O . CYS A 1 301 ? 48.120 12.056 -44.562 1.00 41.75 301 CYS A O 1
ATOM 2392 N N . LYS A 1 302 ? 48.241 9.951 -43.804 1.00 42.41 302 LYS A N 1
ATOM 2393 C CA . LYS A 1 302 ? 49.336 10.213 -42.849 1.00 42.41 302 LYS A CA 1
ATOM 2394 C C . LYS A 1 302 ? 50.625 10.652 -43.558 1.00 42.41 302 LYS A C 1
ATOM 2396 O O . LYS A 1 302 ? 51.294 11.566 -43.090 1.00 42.41 302 LYS A O 1
ATOM 2401 N N . PHE A 1 303 ? 50.964 10.027 -44.687 1.00 38.56 303 PHE A N 1
ATOM 2402 C CA . PHE A 1 303 ? 52.130 10.392 -45.501 1.00 38.56 303 PHE A CA 1
ATOM 2403 C C . PHE A 1 303 ? 51.988 11.786 -46.133 1.00 38.56 303 PHE A C 1
ATOM 2405 O O . PHE A 1 303 ? 52.973 12.512 -46.243 1.00 38.56 303 PHE A O 1
ATOM 2412 N N . LEU A 1 304 ? 50.768 12.179 -46.507 1.00 38.41 304 LEU A N 1
ATOM 2413 C CA . LEU A 1 304 ? 50.464 13.523 -47.004 1.00 38.41 304 LEU A CA 1
ATOM 2414 C C . LEU A 1 304 ? 50.513 14.574 -45.882 1.00 38.41 304 LEU A C 1
ATOM 2416 O O . LEU A 1 304 ? 51.068 15.643 -46.094 1.00 38.41 304 LEU A O 1
ATOM 2420 N N . HIS A 1 305 ? 50.035 14.256 -44.673 1.00 41.78 305 HIS A N 1
ATOM 2421 C CA . HIS A 1 305 ? 50.029 15.190 -43.537 1.00 41.78 305 HIS A CA 1
ATOM 2422 C C . HIS A 1 305 ? 51.396 15.334 -42.833 1.00 41.78 305 HIS A C 1
ATOM 2424 O O . HIS A 1 305 ? 51.676 16.362 -42.229 1.00 41.78 305 HIS A O 1
ATOM 2430 N N . HIS A 1 306 ? 52.271 14.324 -42.912 1.00 39.53 306 HIS A N 1
ATOM 2431 C CA . HIS A 1 306 ? 53.673 14.410 -42.464 1.00 39.53 306 HIS A CA 1
ATOM 2432 C C . HIS A 1 306 ? 54.640 14.915 -43.545 1.00 39.53 306 HIS A C 1
ATOM 2434 O O . HIS A 1 306 ? 55.829 15.072 -43.266 1.00 39.53 306 HIS A O 1
ATOM 2440 N N . ASN A 1 307 ? 54.167 15.184 -44.766 1.00 33.16 307 ASN A N 1
ATOM 2441 C CA . ASN A 1 307 ? 54.966 15.919 -45.735 1.00 33.16 307 ASN A CA 1
ATOM 2442 C C . ASN A 1 307 ? 54.903 17.417 -45.385 1.00 33.16 307 ASN A C 1
ATOM 2444 O O . ASN A 1 307 ? 53.810 17.984 -45.378 1.00 33.16 307 ASN A O 1
ATOM 2448 N N . PRO A 1 308 ? 56.044 18.097 -45.166 1.00 37.16 308 PRO A N 1
ATOM 2449 C CA . PRO A 1 308 ? 56.081 19.529 -44.839 1.00 37.16 308 PRO A CA 1
ATOM 2450 C C . PRO A 1 308 ? 55.552 20.438 -45.968 1.00 37.16 308 PRO A C 1
ATOM 2452 O O . PRO A 1 308 ? 55.483 21.647 -45.803 1.00 37.16 308 PRO A O 1
ATOM 2455 N N . LEU A 1 309 ? 55.159 19.859 -47.107 1.00 36.19 309 LEU A N 1
ATOM 2456 C CA . LEU A 1 309 ? 54.507 20.521 -48.239 1.00 36.19 309 LEU A CA 1
ATOM 2457 C C . LEU A 1 309 ? 53.003 20.800 -48.029 1.00 36.19 309 LEU A C 1
ATOM 2459 O O . LEU A 1 309 ? 52.424 21.498 -48.851 1.00 36.19 309 LEU A O 1
ATOM 2463 N N . TRP A 1 310 ? 52.361 20.250 -46.988 1.00 36.72 310 TRP A N 1
ATOM 2464 C CA . TRP A 1 310 ? 50.905 20.358 -46.744 1.00 36.72 310 TRP A CA 1
ATOM 2465 C C . TRP A 1 310 ? 50.557 20.841 -45.319 1.00 36.72 310 TRP A C 1
ATOM 2467 O O . TRP A 1 310 ? 49.607 20.384 -44.685 1.00 36.72 310 TRP A O 1
ATOM 2477 N N . SER A 1 311 ? 51.332 21.793 -44.800 1.00 29.75 311 SER A N 1
ATOM 2478 C CA . SER A 1 311 ? 50.947 22.650 -43.669 1.00 29.75 311 SER A CA 1
ATOM 2479 C C . SER A 1 311 ? 51.569 24.024 -43.915 1.00 29.75 311 SER A C 1
ATOM 2481 O O . SER A 1 311 ? 52.796 24.099 -43.979 1.00 29.75 311 SER A O 1
ATOM 2483 N N . PRO A 1 312 ? 50.767 25.095 -44.067 1.00 37.66 312 PRO A N 1
ATOM 2484 C CA . PRO A 1 312 ? 49.968 25.598 -42.951 1.00 37.66 312 PRO A CA 1
ATOM 2485 C C . PRO A 1 312 ? 48.623 26.185 -43.414 1.00 37.66 312 PRO A C 1
ATOM 2487 O O . PRO A 1 312 ? 48.524 27.385 -43.647 1.00 37.66 312 PRO A O 1
ATOM 2490 N N . ILE A 1 313 ? 47.570 25.379 -43.559 1.00 33.44 313 ILE A N 1
ATOM 2491 C CA . ILE A 1 313 ? 46.237 25.925 -43.860 1.00 33.44 313 ILE A CA 1
ATOM 2492 C C . ILE A 1 313 ? 45.203 25.190 -43.001 1.00 33.44 313 ILE A C 1
ATOM 2494 O O . ILE A 1 313 ? 45.038 23.979 -43.097 1.00 33.44 313 ILE A O 1
ATOM 2498 N N . ASN A 1 314 ? 44.542 25.967 -42.139 1.00 32.06 314 ASN A N 1
ATOM 2499 C CA . ASN A 1 314 ? 43.446 25.623 -41.225 1.00 32.06 314 ASN A CA 1
ATOM 2500 C C . ASN A 1 314 ? 43.788 24.896 -39.914 1.00 32.06 314 ASN A C 1
ATOM 2502 O O . ASN A 1 314 ? 43.306 23.810 -39.607 1.00 32.06 314 ASN A O 1
ATOM 2506 N N . HIS A 1 315 ? 44.467 25.637 -39.036 1.00 32.78 315 HIS A N 1
ATOM 2507 C CA . HIS A 1 315 ? 44.412 25.448 -37.579 1.00 32.78 315 HIS A CA 1
ATOM 2508 C C . HIS A 1 315 ? 43.076 25.897 -36.935 1.00 32.78 315 HIS A C 1
ATOM 2510 O O . HIS A 1 315 ? 42.994 26.019 -35.716 1.00 32.78 315 HIS A O 1
ATOM 2516 N N . SER A 1 316 ? 42.024 26.162 -37.716 1.00 31.00 316 SER A N 1
ATOM 2517 C CA . SER A 1 316 ? 40.791 26.801 -37.231 1.00 31.00 316 SER A CA 1
ATOM 2518 C C . SER A 1 316 ? 39.598 25.866 -37.007 1.00 31.00 316 SER A C 1
ATOM 2520 O O . SER A 1 316 ? 38.621 26.314 -36.415 1.00 31.00 316 SER A O 1
ATOM 2522 N N . LEU A 1 317 ? 39.650 24.588 -37.406 1.00 33.66 317 LEU A N 1
ATOM 2523 C CA . LEU A 1 317 ? 38.498 23.677 -37.249 1.00 33.66 317 LEU A CA 1
ATOM 2524 C C . LEU A 1 317 ? 38.815 22.266 -36.743 1.00 33.66 317 LEU A C 1
ATOM 2526 O O . LEU A 1 317 ? 37.882 21.521 -36.467 1.00 33.66 317 LEU A O 1
ATOM 2530 N N . LEU A 1 318 ? 40.087 21.909 -36.547 1.00 34.72 318 LEU A N 1
ATOM 2531 C CA . LEU A 1 318 ? 40.442 20.636 -35.920 1.00 34.72 318 LEU A CA 1
ATOM 2532 C C . LEU A 1 318 ? 40.557 20.834 -34.410 1.00 34.72 318 LEU A C 1
ATOM 2534 O O . LEU A 1 318 ? 41.535 21.390 -33.904 1.00 34.72 318 LEU A O 1
ATOM 2538 N N . SER A 1 319 ? 39.528 20.407 -33.684 1.00 32.38 319 SER A N 1
ATOM 2539 C CA . SER A 1 319 ? 39.560 20.408 -32.225 1.00 32.38 319 SER A CA 1
ATOM 2540 C C . SER A 1 319 ? 40.716 19.522 -31.748 1.00 32.38 319 SER A C 1
ATOM 2542 O O . SER A 1 319 ? 41.029 18.493 -32.347 1.00 32.38 319 SER A O 1
ATOM 2544 N N . TYR A 1 320 ? 41.361 19.899 -30.645 1.00 34.72 320 TYR A N 1
ATOM 2545 C CA . TYR A 1 320 ? 42.486 19.173 -30.034 1.00 34.72 320 TYR A CA 1
ATOM 2546 C C . TYR A 1 320 ? 42.218 17.658 -29.822 1.00 34.72 320 TYR A C 1
ATOM 2548 O O . TYR A 1 320 ? 43.153 16.869 -29.678 1.00 34.72 320 TYR A O 1
ATOM 2556 N N . GLU A 1 321 ? 40.950 17.227 -29.827 1.00 34.75 321 GLU A N 1
ATOM 2557 C CA . GLU A 1 321 ? 40.534 15.820 -29.773 1.00 34.75 321 GLU A CA 1
ATOM 2558 C C . GLU A 1 321 ? 40.716 15.052 -31.096 1.00 34.75 321 GLU A C 1
ATOM 2560 O O . GLU A 1 321 ? 41.024 13.860 -31.057 1.00 34.75 321 GLU A O 1
ATOM 2565 N N . GLU A 1 322 ? 40.614 15.697 -32.261 1.00 37.16 322 GLU A N 1
ATOM 2566 C CA . GLU A 1 322 ? 40.776 15.056 -33.580 1.00 37.16 322 GLU A CA 1
ATOM 2567 C C . GLU A 1 322 ? 42.242 14.705 -33.876 1.00 37.16 322 GLU A C 1
ATOM 2569 O O . GLU A 1 322 ? 42.538 13.637 -34.424 1.00 37.16 322 GLU A O 1
ATOM 2574 N N . ILE A 1 323 ? 43.174 15.542 -33.406 1.00 39.56 323 ILE A N 1
ATOM 2575 C CA . ILE A 1 323 ? 44.623 15.272 -33.422 1.00 39.56 323 ILE A CA 1
ATOM 2576 C C . ILE A 1 323 ? 44.963 14.137 -32.442 1.00 39.56 323 ILE A C 1
ATOM 2578 O O . ILE A 1 323 ? 45.782 13.262 -32.728 1.00 39.56 323 ILE A O 1
ATOM 2582 N N . ARG A 1 324 ? 44.291 14.095 -31.285 1.00 33.44 324 ARG A N 1
ATOM 2583 C CA . ARG A 1 324 ? 44.502 13.049 -30.276 1.00 33.44 324 ARG A CA 1
ATOM 2584 C C . ARG A 1 324 ? 44.000 11.683 -30.750 1.00 33.44 324 ARG A C 1
ATOM 2586 O O . ARG A 1 324 ? 44.675 10.684 -30.520 1.00 33.44 324 ARG A O 1
ATOM 2593 N N . LEU A 1 325 ? 42.865 11.631 -31.449 1.00 39.19 325 LEU A N 1
ATOM 2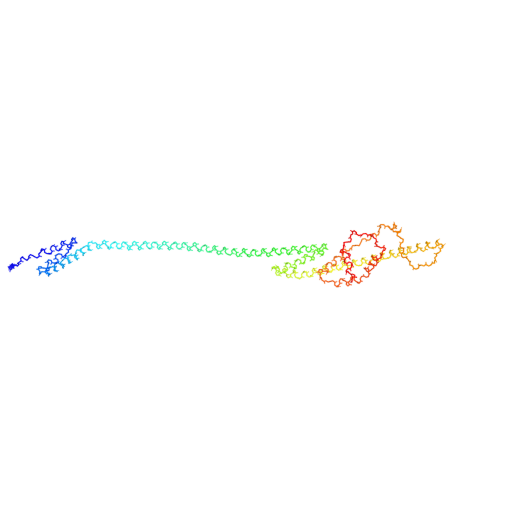594 C CA . LEU A 1 325 ? 42.326 10.406 -32.053 1.00 39.19 325 LEU A CA 1
ATOM 2595 C C . LEU A 1 325 ? 43.219 9.878 -33.179 1.00 39.19 325 LEU A C 1
ATOM 2597 O O . LEU A 1 325 ? 43.500 8.682 -33.221 1.00 39.19 325 LEU A O 1
ATOM 2601 N N . SER A 1 326 ? 43.727 10.752 -34.048 1.00 37.72 326 SER A N 1
ATOM 2602 C CA . SER A 1 326 ? 44.657 10.358 -35.113 1.00 37.72 326 SER A CA 1
ATOM 2603 C C . SER A 1 326 ? 46.025 9.916 -34.571 1.00 37.72 326 SER A C 1
ATOM 2605 O O . SER A 1 326 ? 46.596 8.965 -35.099 1.00 37.72 326 SER A O 1
ATOM 2607 N N . ALA A 1 327 ? 46.512 10.491 -33.466 1.00 33.50 327 ALA A N 1
ATOM 2608 C CA . ALA A 1 327 ? 47.715 10.011 -32.779 1.00 33.50 327 ALA A CA 1
ATOM 2609 C C . ALA A 1 327 ? 47.508 8.659 -32.063 1.00 33.50 327 ALA A C 1
ATOM 2611 O O . ALA A 1 327 ? 48.390 7.805 -32.101 1.00 33.50 327 ALA A O 1
ATOM 2612 N N . HIS A 1 328 ? 46.344 8.427 -31.442 1.00 35.12 328 HIS A N 1
ATOM 2613 C CA . HIS A 1 328 ? 46.069 7.195 -30.685 1.00 35.12 328 HIS A CA 1
ATOM 2614 C C . HIS A 1 328 ? 45.665 5.998 -31.563 1.00 35.12 328 HIS A C 1
ATOM 2616 O O . HIS A 1 328 ? 45.837 4.855 -31.161 1.00 35.12 328 HIS 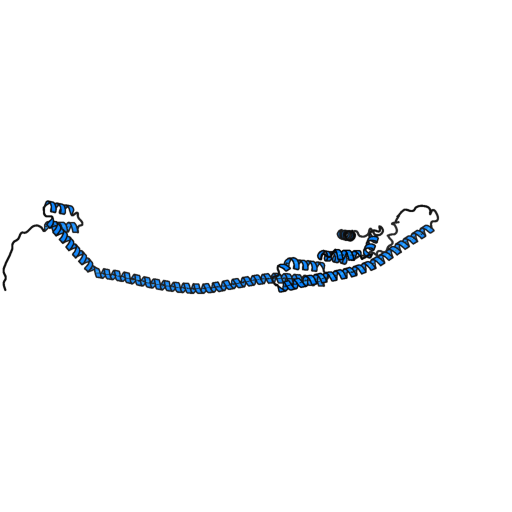A O 1
ATOM 2622 N N . ILE A 1 329 ? 45.160 6.239 -32.777 1.00 39.44 329 ILE A N 1
ATOM 2623 C CA . ILE A 1 329 ? 44.909 5.198 -33.793 1.00 39.44 329 ILE A CA 1
ATOM 2624 C C . ILE A 1 329 ? 46.226 4.651 -34.390 1.00 39.44 329 ILE A C 1
ATOM 2626 O O . ILE A 1 329 ? 46.217 3.632 -35.078 1.00 39.44 329 ILE A O 1
ATOM 2630 N N . ILE A 1 330 ? 47.356 5.329 -34.158 1.00 34.62 330 ILE A N 1
ATOM 2631 C CA . ILE A 1 330 ? 48.610 5.133 -34.900 1.00 34.62 330 ILE A CA 1
ATOM 2632 C C . ILE A 1 330 ? 49.818 4.841 -33.974 1.00 34.62 330 ILE A C 1
ATOM 2634 O O . ILE A 1 330 ? 50.952 4.754 -34.451 1.00 34.62 330 ILE A O 1
ATOM 2638 N N . GLY A 1 331 ? 49.577 4.667 -32.671 1.00 29.16 331 GLY A N 1
ATOM 2639 C CA . GLY A 1 331 ? 50.558 4.141 -31.714 1.00 29.16 331 GLY A CA 1
ATOM 2640 C C . GLY A 1 331 ? 50.659 2.627 -31.774 1.00 29.16 331 GLY A C 1
ATOM 2641 O O . GLY A 1 331 ? 49.585 1.987 -31.740 1.00 29.16 331 GLY A O 1
#

Radius of gyration: 69.23 Å; chains: 1; bounding box: 157×52×179 Å

Organism: NCBI:txid191504

Sequence (331 aa):
MTAQTKKRGTVENGDGGIGVSLASFVANNEDVGPIVRHAFESGKPEALLSSLRNIVKKKEVEIEEICRIHYEEFILAVDELRRRVLVDADELKGTLDGENLLLQEVASALLLKLDELLELYSVNKNVGEALAMLKICLRVTSLCRICNRDIAQAKFHSAMKTLAVIEKDYLQNIPLKLLKKVLQKQIPMIKLYIEKRVCSEFNEWLVYIRRIAKEVGQAAISQASLSRQRKIRKCVTDTEECSAGMHAYALDLEHLDALDEETILEFDLAPLYRAHNIQHTLGLREYYYNRIGSCNSIRICKFLHHNPLWSPINHSLLSYEEIRLSAHIIG

pLDDT: mean 71.74, std 21.54, range [27.17, 97.75]

Foldseek 3Di:
DDDDDDPDDDDPPVLVVLLVVQLVCVVVVHDCVVSCVVCVVVVNNVSVVVSVVVSVVVVVVVVVVVCVVCVVVVVVVVVVVVVVVVVVVVVVVVVVVVVVVVVCVVVVVVVVVVVVVVVVVVVVVVVVVVVVLVVLVVVLVVLVVVLVVCVVVLVLVSNLVSLVCCVPPRLVPRPDPVVNVVSVVVSVVVLVVNLVVLVVLLVVLLVVLLVVLVVVVVVVVVVVVVVVVVVVVVVVVDPDDDDDDDDDPDDPPPPPVPDDPPPPDDRDCVSVVSNVVSCVSVVVVVVVLVVVVVRCSVVSVVVVVPPPVPDDDDPPPDDPVNVVVNVVSPD

InterPro domains:
  IPR007225 Exocyst complex component EXOC6/Sec15 [PTHR12702] (20-290)
  IPR048359 Exocyst complex component EXOC6/Sec15, N-terminal domain [PF20651] (52-221)